Protein AF-A0A2S4RR05-F1 (afdb_monomer_lite)

Structure (mmCIF, N/CA/C/O backbone):
data_AF-A0A2S4RR05-F1
#
_entry.id   AF-A0A2S4RR05-F1
#
loop_
_atom_site.group_PDB
_atom_site.id
_atom_site.type_symbol
_atom_site.label_atom_id
_atom_site.label_alt_id
_atom_site.label_comp_id
_atom_site.label_asym_id
_atom_site.label_entity_id
_atom_site.label_seq_id
_atom_site.pdbx_PDB_ins_code
_atom_site.Cartn_x
_atom_site.Cartn_y
_atom_site.Cartn_z
_atom_site.occupancy
_atom_site.B_iso_or_equiv
_atom_site.auth_seq_id
_atom_site.auth_comp_id
_atom_site.auth_asym_id
_atom_site.auth_atom_id
_atom_site.pdbx_PDB_model_num
ATOM 1 N N . MET A 1 1 ? -15.953 -9.020 22.418 1.00 49.53 1 MET A N 1
ATOM 2 C CA . MET A 1 1 ? -15.142 -8.458 21.323 1.00 49.53 1 MET A CA 1
ATOM 3 C C . MET A 1 1 ? -14.244 -7.438 21.990 1.00 49.53 1 MET A C 1
ATOM 5 O O . MET A 1 1 ? -14.785 -6.492 22.548 1.00 49.53 1 MET A O 1
ATOM 9 N N . GLU A 1 2 ? -12.945 -7.712 22.113 1.00 50.78 2 GLU A N 1
ATOM 10 C CA . GLU A 1 2 ? -12.015 -6.746 22.713 1.00 50.78 2 GLU A CA 1
ATOM 11 C C . GLU A 1 2 ? -12.072 -5.452 21.899 1.00 50.78 2 GLU A C 1
ATOM 13 O O . GLU A 1 2 ? -12.025 -5.487 20.669 1.00 50.78 2 GLU A O 1
ATOM 18 N N . SER A 1 3 ? -12.280 -4.323 22.573 1.00 64.38 3 SER A N 1
ATOM 19 C CA . SER A 1 3 ? -12.254 -3.016 21.926 1.00 64.38 3 SER A CA 1
ATOM 20 C C . SER A 1 3 ? -10.819 -2.715 21.520 1.00 64.38 3 SER A C 1
ATOM 22 O O . SER A 1 3 ? -9.947 -2.681 22.390 1.00 64.38 3 SER A O 1
ATOM 24 N N . THR A 1 4 ? -10.580 -2.491 20.228 1.00 77.00 4 THR A N 1
ATOM 25 C CA . THR A 1 4 ? -9.275 -2.040 19.744 1.00 77.00 4 THR A CA 1
ATOM 26 C C . THR A 1 4 ? -8.888 -0.741 20.450 1.00 77.00 4 THR A C 1
ATOM 28 O O . THR A 1 4 ? -9.693 0.188 20.495 1.00 77.00 4 THR A O 1
ATOM 31 N N . THR A 1 5 ? -7.696 -0.691 21.041 1.00 85.56 5 THR A N 1
ATOM 32 C CA . THR A 1 5 ? -7.207 0.479 21.787 1.00 85.56 5 THR A CA 1
ATOM 33 C C . THR A 1 5 ? -6.335 1.377 20.912 1.00 85.56 5 THR A C 1
ATOM 35 O O . THR A 1 5 ? -5.746 0.911 19.934 1.00 85.56 5 THR A O 1
ATOM 38 N N . THR A 1 6 ? -6.166 2.647 21.304 1.00 88.44 6 THR A N 1
ATOM 39 C CA . THR A 1 6 ? -5.192 3.566 20.685 1.00 88.44 6 THR A CA 1
ATOM 40 C C . THR A 1 6 ? -3.809 2.926 20.594 1.00 88.44 6 THR A C 1
ATOM 42 O O . THR A 1 6 ? -3.169 2.972 19.550 1.00 88.44 6 THR A O 1
ATOM 45 N N . ALA A 1 7 ? -3.368 2.251 21.663 1.00 89.81 7 ALA A N 1
ATOM 46 C CA . ALA A 1 7 ? -2.071 1.581 21.704 1.00 89.81 7 ALA A CA 1
ATOM 47 C C . ALA A 1 7 ? -1.938 0.500 20.619 1.00 89.81 7 ALA A C 1
ATOM 49 O O . ALA A 1 7 ? -0.928 0.469 19.925 1.00 89.81 7 ALA A O 1
ATOM 50 N N . GLN A 1 8 ? -2.974 -0.321 20.412 1.00 91.50 8 GLN A N 1
ATOM 51 C CA . GLN A 1 8 ? -2.975 -1.355 19.370 1.00 91.50 8 GLN A CA 1
ATOM 52 C C . GLN A 1 8 ? -2.937 -0.762 17.956 1.00 91.50 8 GLN A C 1
ATOM 54 O O . GLN A 1 8 ? -2.249 -1.297 17.088 1.00 91.50 8 GLN A O 1
ATOM 59 N N . ILE A 1 9 ? -3.646 0.347 17.712 1.00 92.50 9 ILE A N 1
ATOM 60 C CA . ILE A 1 9 ? -3.568 1.050 16.424 1.00 92.50 9 ILE A CA 1
ATOM 61 C C . ILE A 1 9 ? -2.169 1.620 16.205 1.00 92.50 9 ILE A C 1
ATOM 63 O O . ILE A 1 9 ? -1.607 1.455 15.125 1.00 92.50 9 ILE A O 1
ATOM 67 N N . MET A 1 10 ? -1.575 2.234 17.226 1.00 94.12 10 MET A N 1
ATOM 68 C CA . MET A 1 10 ? -0.236 2.805 17.103 1.00 94.12 10 MET A CA 1
ATOM 69 C C . MET A 1 10 ? 0.857 1.740 16.973 1.00 94.12 10 MET A C 1
ATOM 71 O O . MET A 1 10 ? 1.827 1.962 16.253 1.00 94.12 10 MET A O 1
ATOM 75 N N . ASP A 1 11 ? 0.689 0.559 17.570 1.00 95.19 11 ASP A N 1
ATOM 76 C CA . ASP A 1 11 ? 1.548 -0.600 17.294 1.00 95.19 11 ASP A CA 1
ATOM 77 C C . ASP A 1 11 ? 1.456 -1.034 15.825 1.00 95.19 11 ASP A C 1
ATOM 79 O O . ASP A 1 11 ? 2.482 -1.274 15.184 1.00 95.19 11 ASP A O 1
ATOM 83 N N . ALA A 1 12 ? 0.245 -1.072 15.258 1.00 94.62 12 ALA A N 1
ATOM 84 C CA . ALA A 1 12 ? 0.050 -1.374 13.842 1.00 94.62 12 ALA A CA 1
ATOM 85 C C . ALA A 1 12 ? 0.668 -0.300 12.927 1.00 94.62 12 ALA A C 1
ATOM 87 O O . ALA A 1 12 ? 1.293 -0.643 11.923 1.00 94.62 12 ALA A O 1
ATOM 88 N N . VAL A 1 13 ? 0.557 0.983 13.293 1.00 95.50 13 VAL A N 1
ATOM 89 C CA . VAL A 1 13 ? 1.221 2.101 12.599 1.00 95.50 13 VAL A CA 1
ATOM 90 C C . VAL A 1 13 ? 2.736 1.926 12.628 1.00 95.50 13 VAL A C 1
ATOM 92 O O . VAL A 1 13 ? 3.364 1.942 11.570 1.00 95.50 13 VAL A O 1
ATOM 95 N N . ARG A 1 14 ? 3.328 1.691 13.805 1.00 95.38 14 ARG A N 1
ATOM 96 C CA . ARG A 1 14 ? 4.773 1.464 13.951 1.00 95.38 14 ARG A CA 1
ATOM 97 C C . ARG A 1 14 ? 5.264 0.287 13.121 1.00 95.38 14 ARG A C 1
ATOM 99 O O . ARG A 1 14 ? 6.276 0.404 12.436 1.00 95.38 14 ARG A O 1
ATOM 106 N N . SER A 1 15 ? 4.538 -0.829 13.152 1.00 94.69 15 SER A N 1
ATOM 107 C CA . SER A 1 15 ? 4.852 -2.006 12.340 1.00 94.69 15 SER A CA 1
ATOM 108 C C . SER A 1 15 ? 4.829 -1.668 10.847 1.00 94.69 15 SER A C 1
ATOM 110 O O . SER A 1 15 ? 5.818 -1.911 10.157 1.00 94.69 15 SER A O 1
ATOM 112 N N . ALA A 1 16 ? 3.767 -1.029 10.349 1.00 94.88 16 ALA A N 1
ATOM 113 C CA . ALA A 1 16 ? 3.660 -0.639 8.945 1.00 94.88 16 ALA A CA 1
ATOM 114 C C . ALA A 1 16 ? 4.777 0.331 8.504 1.00 94.88 16 ALA A C 1
ATOM 116 O O . ALA A 1 16 ? 5.368 0.138 7.438 1.00 94.88 16 ALA A O 1
ATOM 117 N N . LEU A 1 17 ? 5.119 1.323 9.335 1.00 93.81 17 LEU A N 1
ATOM 118 C CA . LEU A 1 17 ? 6.234 2.246 9.082 1.00 93.81 17 LEU A CA 1
ATOM 119 C C . LEU A 1 17 ? 7.584 1.527 9.036 1.00 93.81 17 LEU A C 1
ATOM 121 O O . LEU A 1 17 ? 8.402 1.817 8.161 1.00 93.81 17 LEU A O 1
ATOM 125 N N . ALA A 1 18 ? 7.813 0.572 9.941 1.00 93.38 18 ALA A N 1
ATOM 126 C CA . ALA A 1 18 ? 9.047 -0.205 9.982 1.00 93.38 18 ALA A CA 1
ATOM 127 C C . ALA A 1 18 ? 9.216 -1.063 8.718 1.00 93.38 18 ALA A C 1
ATOM 129 O O . ALA A 1 18 ? 10.301 -1.089 8.133 1.00 93.38 18 ALA A O 1
ATOM 130 N N . HIS A 1 19 ? 8.145 -1.715 8.254 1.00 92.75 19 HIS A N 1
ATOM 131 C CA . HIS A 1 19 ? 8.177 -2.505 7.020 1.00 92.75 19 HIS A CA 1
ATOM 132 C C . HIS A 1 19 ? 8.480 -1.650 5.792 1.00 92.75 19 HIS A C 1
ATOM 134 O O . HIS A 1 19 ? 9.248 -2.073 4.930 1.00 92.75 19 HIS A O 1
ATOM 140 N N . LEU A 1 20 ? 7.915 -0.445 5.720 1.00 90.81 20 LEU A N 1
ATOM 141 C CA . LEU A 1 20 ? 8.164 0.459 4.604 1.00 90.81 20 LEU A CA 1
ATOM 142 C C . LEU A 1 20 ? 9.584 1.033 4.638 1.00 90.81 20 LEU A C 1
ATOM 144 O O . LEU A 1 20 ? 10.288 0.969 3.633 1.00 90.81 20 LEU A O 1
ATOM 148 N N . SER A 1 21 ? 10.039 1.478 5.813 1.00 89.50 21 SER A N 1
ATOM 149 C CA . SER A 1 21 ? 11.402 1.988 6.036 1.00 89.50 21 SER A CA 1
ATOM 150 C C . SER A 1 21 ? 12.480 0.969 5.659 1.00 89.50 21 SER A C 1
ATOM 152 O O . SER A 1 21 ? 13.538 1.334 5.150 1.00 89.50 21 SER A O 1
ATOM 154 N N . ALA A 1 22 ? 12.216 -0.323 5.875 1.00 89.81 22 ALA A N 1
ATOM 155 C CA . ALA A 1 22 ? 13.132 -1.394 5.490 1.00 89.81 22 ALA A CA 1
ATOM 156 C C . ALA A 1 22 ? 13.306 -1.524 3.962 1.00 89.81 22 ALA A C 1
ATOM 158 O O . ALA A 1 22 ? 14.323 -2.045 3.501 1.00 89.81 22 ALA A O 1
ATOM 159 N N . LEU A 1 23 ? 12.341 -1.046 3.169 1.00 87.19 23 LEU A N 1
ATOM 160 C CA . LEU A 1 23 ? 12.385 -1.093 1.707 1.00 87.19 23 LEU A CA 1
ATOM 161 C C . LEU A 1 23 ? 13.008 0.145 1.081 1.00 87.19 23 LEU A C 1
ATOM 163 O O . LEU A 1 23 ? 13.570 0.022 0.002 1.00 87.19 23 LEU A O 1
ATOM 167 N N . THR A 1 24 ? 12.951 1.302 1.733 1.00 79.19 24 THR A N 1
ATOM 168 C CA . THR A 1 24 ? 13.488 2.585 1.250 1.00 79.19 24 THR A CA 1
ATOM 169 C C . THR A 1 24 ? 14.943 2.508 0.739 1.00 79.19 24 THR A C 1
ATOM 171 O O . THR A 1 24 ? 15.192 2.921 -0.394 1.00 79.19 24 THR A O 1
ATOM 174 N N . PRO A 1 25 ? 15.918 1.880 1.438 1.00 74.69 25 PRO A N 1
ATOM 175 C CA . PRO A 1 25 ? 17.273 1.744 0.885 1.00 74.69 25 PRO A CA 1
ATOM 176 C C . PRO A 1 25 ? 17.352 0.791 -0.320 1.00 74.69 25 PRO A C 1
ATOM 178 O O . PRO A 1 25 ? 18.341 0.802 -1.050 1.00 74.69 25 PRO A O 1
ATOM 181 N N . THR A 1 26 ? 16.331 -0.044 -0.524 1.00 83.62 26 THR A N 1
ATOM 182 C CA . THR A 1 26 ? 16.299 -1.085 -1.557 1.00 83.62 26 THR A CA 1
ATOM 183 C C . THR A 1 26 ? 15.473 -0.675 -2.777 1.00 83.62 26 THR A C 1
ATOM 185 O O . THR A 1 26 ? 15.829 -1.055 -3.884 1.00 83.62 26 THR A O 1
ATOM 188 N N . LEU A 1 27 ? 14.391 0.089 -2.619 1.00 88.56 27 LEU A N 1
ATOM 189 C CA . LEU A 1 27 ? 13.483 0.490 -3.695 1.00 88.56 27 LEU A CA 1
ATOM 190 C C . LEU A 1 27 ? 13.576 1.992 -3.942 1.00 88.56 27 LEU A C 1
ATOM 192 O O . LEU A 1 27 ? 13.140 2.812 -3.134 1.00 88.56 27 LEU A O 1
ATOM 196 N N . THR A 1 28 ? 14.113 2.345 -5.101 1.00 91.00 28 THR A N 1
ATOM 197 C CA . THR A 1 28 ? 14.412 3.717 -5.498 1.00 91.00 28 THR A CA 1
ATOM 198 C C . THR A 1 28 ? 13.135 4.536 -5.675 1.00 91.00 28 THR A C 1
ATOM 200 O O . THR A 1 28 ? 13.120 5.718 -5.340 1.00 91.00 28 THR A O 1
ATOM 203 N N . LEU A 1 29 ? 12.030 3.915 -6.105 1.00 89.00 29 LEU A N 1
ATOM 204 C CA . LEU A 1 29 ? 10.728 4.581 -6.228 1.00 89.00 29 LEU A CA 1
ATOM 205 C C . LEU A 1 29 ? 10.121 5.042 -4.892 1.00 89.00 29 LEU A C 1
ATOM 207 O O . LEU A 1 29 ? 9.208 5.870 -4.904 1.00 89.00 29 LEU A O 1
ATOM 211 N N . LEU A 1 30 ? 10.602 4.522 -3.757 1.00 86.31 30 LEU A N 1
ATOM 212 C CA . LEU A 1 30 ? 10.149 4.911 -2.417 1.00 86.31 30 LEU A CA 1
ATOM 213 C C . LEU A 1 30 ? 11.033 5.988 -1.768 1.00 86.31 30 LEU A C 1
ATOM 215 O O . LEU A 1 30 ? 10.689 6.493 -0.707 1.00 86.31 30 LEU A O 1
ATOM 219 N N . ASN A 1 31 ? 12.135 6.400 -2.400 1.00 74.94 31 ASN A N 1
ATOM 220 C 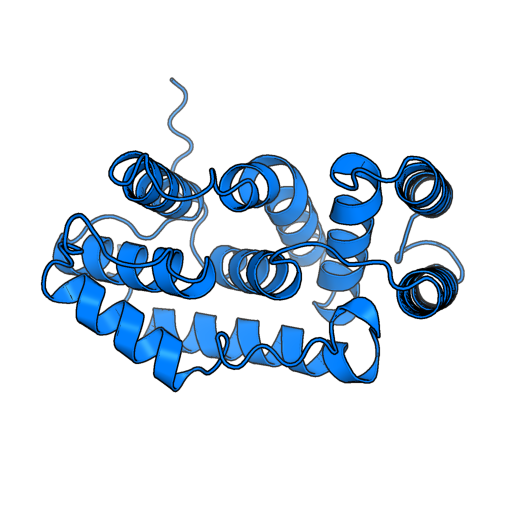CA . ASN A 1 31 ? 13.076 7.384 -1.845 1.00 74.94 31 ASN A CA 1
ATOM 221 C C . ASN A 1 31 ? 12.617 8.851 -1.977 1.00 74.94 31 ASN A C 1
ATOM 223 O O . ASN A 1 31 ? 13.444 9.757 -2.042 1.00 74.94 31 ASN A O 1
ATOM 227 N N . ASN A 1 32 ? 11.307 9.113 -2.001 1.00 62.66 32 ASN A N 1
ATOM 228 C CA . ASN A 1 32 ? 10.766 10.453 -2.258 1.00 62.66 32 ASN A CA 1
ATOM 229 C C . ASN A 1 32 ? 10.584 11.325 -0.998 1.00 62.66 32 ASN A C 1
ATOM 231 O O . ASN A 1 32 ? 10.035 12.419 -1.102 1.00 62.66 32 ASN A O 1
ATOM 235 N N . GLY A 1 33 ? 11.089 10.894 0.164 1.00 54.22 33 GLY A N 1
ATOM 236 C CA . GLY A 1 33 ? 11.289 11.765 1.331 1.00 54.22 33 GLY A CA 1
ATOM 237 C C . GLY A 1 33 ? 10.009 12.351 1.936 1.00 54.22 33 GLY A C 1
ATOM 238 O O . GLY A 1 33 ? 9.998 13.522 2.308 1.00 54.22 33 GLY A O 1
ATOM 239 N N . GLY A 1 34 ? 8.928 11.571 2.024 1.00 56.97 34 GLY A N 1
ATOM 240 C CA . GLY A 1 34 ? 7.664 12.045 2.586 1.00 56.97 34 GLY A CA 1
ATOM 241 C C . GLY A 1 34 ? 7.740 12.313 4.094 1.00 56.97 34 GLY A C 1
ATOM 242 O O . GLY A 1 34 ? 7.627 11.391 4.897 1.00 56.97 34 GLY A O 1
ATOM 243 N N . GLU A 1 35 ? 7.828 13.584 4.504 1.00 61.38 35 GLU A N 1
ATOM 244 C CA . GLU A 1 35 ? 7.668 14.021 5.910 1.00 61.38 35 GLU A CA 1
ATOM 245 C C . GLU A 1 35 ? 6.301 13.615 6.522 1.00 61.38 35 GLU A C 1
ATOM 247 O O . GLU A 1 35 ? 6.104 13.634 7.740 1.00 61.38 35 GLU A O 1
ATOM 252 N N . THR A 1 36 ? 5.343 13.211 5.684 1.00 64.31 36 THR A N 1
ATOM 253 C CA . THR A 1 36 ? 3.955 12.864 6.028 1.00 64.31 36 THR A CA 1
ATOM 254 C C . THR A 1 36 ? 3.775 11.484 6.674 1.00 64.31 36 THR A C 1
ATOM 256 O O . THR A 1 36 ? 2.693 11.192 7.186 1.00 64.31 36 THR A O 1
ATOM 259 N N . LEU A 1 37 ? 4.802 10.628 6.686 1.00 85.25 37 LEU A N 1
ATOM 260 C CA . LEU A 1 37 ? 4.754 9.282 7.284 1.00 85.25 37 LEU A CA 1
ATOM 261 C C . LEU A 1 37 ? 5.534 9.170 8.603 1.00 85.25 37 LEU A C 1
ATOM 263 O O . LEU A 1 37 ? 5.988 8.096 8.987 1.00 85.25 37 LEU A O 1
ATOM 267 N N . ALA A 1 38 ? 5.670 10.270 9.342 1.00 89.31 38 ALA A N 1
ATOM 268 C CA . ALA A 1 38 ? 6.186 10.221 10.705 1.00 89.31 38 ALA A CA 1
ATOM 269 C C . ALA A 1 38 ? 5.127 9.677 11.683 1.00 89.31 38 ALA A C 1
ATOM 271 O O . ALA A 1 38 ? 3.971 10.102 11.659 1.00 89.31 38 ALA A O 1
ATOM 272 N N . GLU A 1 39 ? 5.531 8.791 12.602 1.00 92.38 39 GLU A N 1
ATOM 273 C CA . GLU A 1 39 ? 4.644 8.247 13.644 1.00 92.38 39 GLU A CA 1
ATOM 274 C C . GLU A 1 39 ? 3.960 9.356 14.458 1.00 92.38 39 GLU A C 1
ATOM 276 O O . GLU A 1 39 ? 2.764 9.274 14.723 1.00 92.38 39 GLU A O 1
ATOM 281 N N . SER A 1 40 ? 4.696 10.416 14.806 1.00 92.31 40 SER A N 1
ATOM 282 C CA . SER A 1 40 ? 4.171 11.564 15.552 1.00 92.31 40 SER A CA 1
ATOM 283 C C . SER A 1 40 ? 3.088 12.327 14.788 1.00 92.31 40 SER A C 1
ATOM 285 O O . SER A 1 40 ? 2.090 12.720 15.386 1.00 92.31 40 SER A O 1
ATOM 287 N N . HIS A 1 41 ? 3.251 12.514 13.473 1.00 92.56 41 HIS A N 1
ATOM 288 C CA . HIS A 1 41 ? 2.239 13.157 12.630 1.00 92.56 41 HIS A CA 1
ATOM 289 C C . HIS A 1 41 ? 0.978 12.293 12.527 1.00 92.56 41 HIS A C 1
ATOM 291 O O . HIS A 1 41 ? -0.135 12.802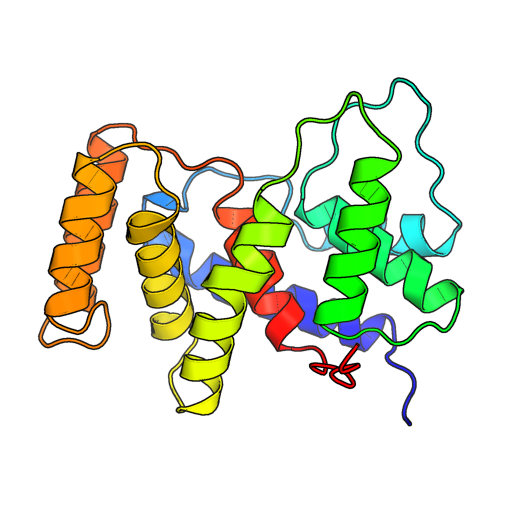 12.641 1.00 92.56 41 HIS A O 1
ATOM 297 N N . LEU A 1 42 ? 1.145 10.977 12.379 1.00 94.06 42 LEU A N 1
ATOM 298 C CA . LEU A 1 42 ? 0.027 10.037 12.312 1.00 94.06 42 LEU A CA 1
ATOM 299 C C . LEU A 1 42 ? -0.724 9.929 13.643 1.00 94.06 42 LEU A C 1
ATOM 301 O O . LEU A 1 42 ? -1.950 9.851 13.630 1.00 94.06 42 LEU A O 1
ATOM 305 N N . LEU A 1 43 ? -0.013 9.966 14.775 1.00 94.19 43 LEU A N 1
ATOM 306 C CA . LEU A 1 43 ? -0.625 10.014 16.103 1.00 94.19 43 LEU A CA 1
ATOM 307 C C . LEU A 1 43 ? -1.444 11.294 16.283 1.00 94.19 43 LEU A C 1
ATOM 309 O O . LEU A 1 43 ? -2.613 11.208 16.639 1.00 94.19 43 LEU A O 1
ATOM 313 N N . ALA A 1 44 ? -0.869 12.459 15.971 1.00 93.19 44 ALA A N 1
ATOM 314 C CA . ALA A 1 44 ? -1.577 13.733 16.081 1.00 93.19 44 ALA A CA 1
ATOM 315 C C . ALA A 1 44 ? -2.837 13.757 15.198 1.00 93.19 44 ALA A C 1
ATOM 317 O O . ALA A 1 44 ? -3.914 14.141 15.645 1.00 93.19 44 ALA A O 1
ATOM 318 N N . ALA A 1 45 ? -2.738 13.266 13.958 1.00 92.62 45 ALA A N 1
ATOM 319 C CA . ALA A 1 45 ? -3.886 13.137 13.067 1.00 92.62 45 ALA A CA 1
ATOM 320 C C . ALA A 1 45 ? -4.948 12.169 13.626 1.00 92.62 45 ALA A C 1
ATOM 322 O O . ALA A 1 45 ? -6.146 12.428 13.519 1.00 92.62 45 ALA A O 1
ATOM 323 N N . PHE A 1 46 ? -4.535 11.058 14.235 1.00 94.12 46 PHE A N 1
ATOM 324 C CA . PHE A 1 46 ? -5.451 10.129 14.890 1.00 94.12 46 PHE A CA 1
ATOM 325 C C . PHE A 1 46 ? -6.184 10.788 16.070 1.00 94.12 46 PHE A C 1
ATOM 327 O O . PHE A 1 46 ? -7.414 10.743 16.115 1.00 94.12 46 PHE A O 1
ATOM 334 N N . GLU A 1 47 ? -5.452 11.446 16.971 1.00 93.38 47 GLU A N 1
ATOM 335 C CA . GLU A 1 47 ? -5.991 12.146 18.145 1.00 93.38 47 GLU A CA 1
ATOM 336 C C . GLU A 1 47 ? -6.944 13.281 17.741 1.00 93.38 47 GLU A C 1
ATOM 338 O O . GLU A 1 47 ? -8.034 13.405 18.303 1.00 93.38 47 GLU A O 1
ATOM 343 N N . ASP A 1 48 ? -6.605 14.062 16.711 1.00 91.75 48 ASP A N 1
ATOM 344 C CA . ASP A 1 48 ? -7.511 15.064 16.139 1.00 91.75 48 ASP A CA 1
ATOM 345 C C . ASP A 1 48 ? -8.828 14.429 15.658 1.00 91.75 48 ASP A C 1
ATOM 347 O O . ASP A 1 48 ? -9.908 15.007 15.790 1.00 91.75 48 ASP A O 1
ATOM 351 N N . GLY A 1 49 ? -8.750 13.225 15.083 1.00 91.50 49 GLY A N 1
ATOM 352 C CA . GLY A 1 49 ? -9.912 12.455 14.653 1.00 91.50 49 GLY A CA 1
ATOM 353 C C . GLY A 1 49 ? -10.833 12.061 15.808 1.00 91.50 49 GLY A C 1
ATOM 354 O O . GLY A 1 49 ? -12.054 12.041 15.621 1.00 91.50 49 GLY A O 1
ATOM 355 N N . GLU A 1 50 ? -10.280 11.767 16.989 1.00 91.56 50 GLU A N 1
ATOM 356 C CA . GLU A 1 50 ? -11.052 11.420 18.191 1.00 91.56 50 GLU A CA 1
ATOM 357 C C . GLU A 1 50 ? -11.864 12.604 18.735 1.00 91.56 50 GLU A C 1
ATOM 359 O O . GLU A 1 50 ? -12.946 12.407 19.289 1.00 91.56 50 GLU A O 1
ATOM 364 N N . HIS A 1 51 ? -11.383 13.831 18.522 1.00 87.38 51 HIS A N 1
ATOM 365 C CA . HIS A 1 51 ? -11.997 15.069 19.012 1.00 87.38 51 HIS A CA 1
ATOM 366 C C . HIS A 1 51 ? -12.979 15.710 18.015 1.00 87.38 51 HIS A C 1
ATOM 368 O O . HIS A 1 51 ? -13.295 16.889 18.139 1.00 87.38 51 HIS A O 1
ATOM 374 N N . GLU A 1 52 ? -13.492 14.923 17.061 1.00 70.81 52 GLU A N 1
ATOM 375 C CA . GLU A 1 52 ? -14.395 15.356 15.987 1.00 70.81 52 GLU A CA 1
ATOM 376 C C . GLU A 1 52 ? -13.732 16.358 15.023 1.00 70.81 52 GLU A C 1
ATOM 378 O O . GLU A 1 52 ? -13.862 17.575 15.124 1.00 70.81 52 GLU A O 1
ATOM 383 N N . PHE A 1 53 ? -13.022 15.820 14.028 1.00 67.94 53 PHE A N 1
ATOM 384 C CA . PHE A 1 53 ? -12.417 16.632 12.977 1.00 67.94 53 PHE A CA 1
ATOM 385 C C . PHE A 1 53 ? -13.470 17.156 11.986 1.00 67.94 53 PHE A C 1
ATOM 387 O O . PHE A 1 53 ? -14.033 16.393 11.194 1.00 67.94 53 PHE A O 1
ATOM 394 N N . ALA A 1 54 ? -13.691 18.470 11.992 1.00 65.31 54 ALA A N 1
ATOM 395 C CA . ALA A 1 54 ? -14.427 19.198 10.962 1.00 65.31 54 ALA A CA 1
ATOM 396 C C . ALA A 1 54 ? -13.450 20.142 10.237 1.00 65.31 54 ALA A C 1
ATOM 398 O O . ALA A 1 54 ? -13.181 21.236 10.736 1.00 65.31 54 ALA A O 1
ATOM 399 N N . PRO A 1 55 ? -12.854 19.729 9.103 1.00 61.91 55 PRO A N 1
ATOM 400 C CA . PRO A 1 55 ? -11.988 20.623 8.342 1.00 61.91 55 PRO A CA 1
ATOM 401 C C . PRO A 1 55 ? -12.787 21.842 7.868 1.00 61.91 55 PRO A C 1
ATOM 403 O O . PRO A 1 55 ? -13.951 21.732 7.480 1.00 61.91 55 PRO A O 1
ATOM 406 N N . VAL A 1 56 ? -12.143 23.006 7.914 1.00 63.09 56 VAL A N 1
ATOM 407 C CA . VAL A 1 56 ? -12.689 24.267 7.398 1.00 63.09 56 VAL A CA 1
ATOM 408 C C . VAL A 1 56 ? -12.875 24.143 5.881 1.00 63.09 56 VAL A C 1
ATOM 410 O O . VAL A 1 56 ? -12.063 23.491 5.225 1.00 63.09 56 VAL A O 1
ATOM 413 N N . ASP A 1 57 ? -13.916 24.769 5.321 1.00 62.09 57 ASP A N 1
ATOM 414 C CA . ASP A 1 57 ? -14.306 24.637 3.904 1.00 62.09 57 ASP A CA 1
ATOM 415 C C . ASP A 1 57 ? -13.185 24.952 2.886 1.00 62.09 57 ASP A C 1
ATOM 417 O O . ASP A 1 57 ? -13.251 24.460 1.763 1.00 62.09 57 ASP A O 1
ATOM 421 N N . ASP A 1 58 ? -12.138 25.687 3.288 1.00 69.00 58 ASP A N 1
ATOM 422 C CA . ASP A 1 58 ? -10.980 26.064 2.456 1.00 69.00 58 ASP A CA 1
ATOM 423 C C . ASP A 1 58 ? -9.662 25.357 2.849 1.00 69.00 58 ASP A C 1
ATOM 425 O O . ASP A 1 58 ? -8.572 25.777 2.447 1.00 69.00 58 ASP A O 1
ATOM 429 N N . ALA A 1 59 ? -9.712 24.307 3.675 1.00 74.50 59 ALA A N 1
ATOM 430 C CA . ALA A 1 59 ? -8.505 23.597 4.096 1.00 74.50 59 ALA A CA 1
ATOM 431 C C . ALA A 1 59 ? -7.818 22.890 2.905 1.00 74.50 59 ALA A C 1
ATOM 433 O O . ALA A 1 59 ? -8.496 22.260 2.082 1.00 74.50 59 ALA A O 1
ATOM 434 N N . PRO A 1 60 ? -6.473 22.938 2.808 1.00 79.31 60 PRO A N 1
ATOM 435 C CA . PRO A 1 60 ? -5.754 22.214 1.766 1.00 79.31 60 PRO A CA 1
ATOM 436 C C . PRO A 1 60 ? -5.998 20.698 1.881 1.00 79.31 60 PRO A C 1
ATOM 438 O O . PRO A 1 60 ? -6.242 20.202 2.986 1.00 79.31 60 PRO A O 1
ATOM 441 N N . PRO A 1 61 ? -5.904 19.942 0.768 1.00 81.88 61 PRO A N 1
ATOM 442 C CA . PRO A 1 61 ? -6.003 18.491 0.808 1.00 81.88 61 PRO A CA 1
ATOM 443 C C . PRO A 1 61 ? -4.982 17.896 1.772 1.00 81.88 61 PRO A C 1
ATOM 445 O O . PRO A 1 61 ? -3.788 18.184 1.679 1.00 81.88 61 PRO A O 1
ATOM 448 N N . LEU A 1 62 ? -5.463 17.049 2.677 1.00 86.38 62 LEU A N 1
ATOM 449 C CA . LEU A 1 62 ? -4.600 16.317 3.592 1.00 86.38 62 LEU A CA 1
ATOM 450 C C . LEU A 1 62 ? -3.922 15.132 2.883 1.00 86.38 62 LEU A C 1
ATOM 452 O O . LEU A 1 62 ? -4.504 14.565 1.948 1.00 86.38 62 LEU A O 1
ATOM 456 N N . PRO A 1 63 ? -2.740 14.703 3.359 1.00 88.25 63 PRO A N 1
ATOM 457 C CA . PRO A 1 63 ? -2.158 13.421 2.982 1.00 88.25 63 PRO A CA 1
ATOM 458 C C . PRO A 1 63 ? -3.148 12.266 3.190 1.00 88.25 63 PRO A C 1
ATOM 460 O O . PRO A 1 63 ? -3.973 12.268 4.109 1.00 88.25 63 PRO A O 1
ATOM 463 N N . ILE A 1 64 ? -3.052 11.243 2.343 1.00 88.38 64 ILE A N 1
ATOM 464 C CA . ILE A 1 64 ? -3.855 10.019 2.439 1.00 88.38 64 ILE A CA 1
ATOM 465 C C . ILE A 1 64 ? -3.638 9.373 3.810 1.00 88.38 64 ILE A C 1
ATOM 467 O O . ILE A 1 64 ? -4.604 8.939 4.441 1.00 88.38 64 ILE A O 1
ATOM 471 N N . SER A 1 65 ? -2.392 9.332 4.283 1.00 91.00 65 SER A N 1
ATOM 472 C CA . SER A 1 65 ? -2.038 8.761 5.582 1.00 91.00 65 SER A CA 1
ATOM 473 C C . SER A 1 65 ? -2.783 9.439 6.741 1.00 91.00 65 SER A C 1
ATOM 475 O O . SER A 1 65 ? -3.389 8.757 7.571 1.00 91.00 65 SER A O 1
ATOM 477 N N . GLU A 1 66 ? -2.837 10.773 6.741 1.00 91.50 66 GLU A N 1
ATOM 478 C CA . GLU A 1 66 ? -3.561 11.570 7.734 1.00 91.50 66 GLU A CA 1
ATOM 479 C C . GLU A 1 66 ? -5.074 11.368 7.663 1.00 91.50 66 GLU A C 1
ATOM 481 O O . GLU A 1 66 ? -5.733 11.260 8.697 1.00 91.50 66 GLU A O 1
ATOM 486 N N . ILE A 1 67 ? -5.642 11.279 6.457 1.00 90.81 67 ILE A N 1
ATOM 487 C CA . ILE A 1 67 ? -7.076 11.018 6.276 1.00 90.81 67 ILE A CA 1
ATOM 488 C C . ILE A 1 67 ? -7.456 9.685 6.918 1.00 90.81 67 ILE A C 1
ATOM 490 O O . ILE A 1 67 ? -8.473 9.599 7.612 1.00 90.81 67 ILE A O 1
ATOM 494 N N . PHE A 1 68 ? -6.649 8.644 6.709 1.00 92.75 68 PHE A N 1
ATOM 495 C CA . PHE A 1 68 ? -6.878 7.337 7.320 1.00 92.75 68 PHE A CA 1
ATOM 496 C C . PHE A 1 68 ? -6.676 7.369 8.841 1.00 92.75 68 PHE A C 1
ATOM 498 O O . PHE A 1 68 ? -7.508 6.809 9.555 1.00 92.75 68 PHE A O 1
ATOM 505 N N . ALA A 1 69 ? -5.648 8.057 9.345 1.00 93.94 69 ALA A N 1
ATOM 506 C CA . ALA A 1 69 ? -5.423 8.238 10.781 1.00 93.94 69 ALA A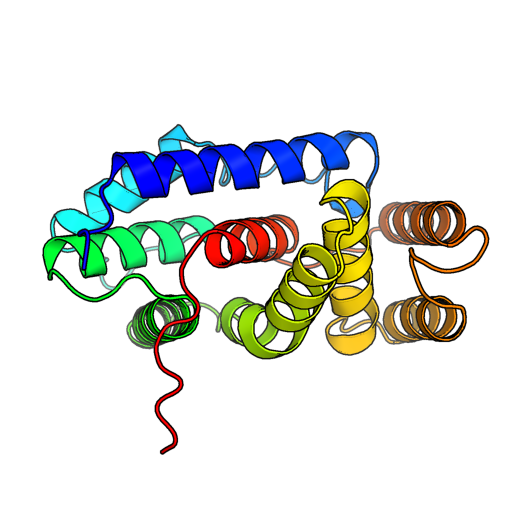 CA 1
ATOM 507 C C . ALA A 1 69 ? -6.614 8.930 11.468 1.00 93.94 69 ALA A C 1
ATOM 509 O O . ALA A 1 69 ? -7.221 8.349 12.371 1.00 93.94 69 ALA A O 1
ATOM 510 N N . ARG A 1 70 ? -7.032 10.100 10.963 1.00 92.75 70 ARG A N 1
ATOM 511 C CA . ARG A 1 70 ? -8.210 10.851 11.441 1.00 92.75 70 ARG A CA 1
ATOM 512 C C . ARG A 1 70 ? -9.477 10.005 11.382 1.00 92.75 70 ARG A C 1
ATOM 514 O O . ARG A 1 70 ? -10.259 9.979 12.327 1.00 92.75 70 ARG A O 1
ATOM 521 N N . THR A 1 71 ? -9.665 9.271 10.284 1.00 92.31 71 THR A N 1
ATOM 522 C CA . THR A 1 71 ? -10.815 8.373 10.109 1.00 92.31 71 THR A CA 1
ATOM 523 C C . THR A 1 71 ? -10.875 7.317 11.209 1.00 92.31 71 THR A C 1
ATOM 525 O O . THR A 1 71 ? -11.938 7.115 11.796 1.00 92.31 71 THR A O 1
ATOM 528 N N . MET A 1 72 ? -9.756 6.650 11.504 1.00 93.81 72 MET A N 1
ATOM 529 C CA . MET A 1 72 ? -9.710 5.645 12.566 1.00 93.81 72 MET A CA 1
ATOM 530 C C . MET A 1 72 ? -9.941 6.269 13.948 1.00 93.81 72 MET A C 1
ATOM 532 O O . MET A 1 72 ? -10.704 5.701 14.725 1.00 93.81 72 MET A O 1
ATOM 536 N N . GLY A 1 73 ? -9.381 7.452 14.226 1.00 94.38 73 GLY A N 1
ATOM 537 C CA . GLY A 1 73 ? -9.648 8.189 15.467 1.00 94.38 73 GLY A CA 1
ATOM 538 C C . GLY A 1 73 ? -11.135 8.505 15.647 1.00 94.38 73 GLY A C 1
ATOM 539 O O . GLY A 1 73 ? -11.740 8.163 16.663 1.00 94.38 73 GLY A O 1
ATOM 540 N N . THR A 1 74 ? -11.785 9.039 14.608 1.00 92.94 74 THR A N 1
ATOM 541 C CA . THR A 1 74 ? -13.232 9.315 14.632 1.00 92.94 74 THR A CA 1
ATOM 542 C C . THR A 1 74 ? -14.060 8.049 14.838 1.00 92.94 74 THR A C 1
ATOM 544 O O . THR A 1 74 ? -15.028 8.061 15.601 1.00 92.94 74 THR A O 1
ATOM 547 N N . MET A 1 75 ? -13.705 6.949 14.167 1.00 92.88 75 MET A N 1
ATOM 548 C CA . MET A 1 75 ? -14.382 5.663 14.349 1.00 92.88 75 MET A CA 1
ATOM 549 C C . MET A 1 75 ? -14.215 5.150 15.784 1.00 92.88 75 MET A C 1
ATOM 551 O O . MET A 1 75 ? -15.191 4.700 16.384 1.00 92.88 75 MET A O 1
ATOM 555 N N . MET A 1 76 ? -13.020 5.280 16.366 1.00 92.38 76 MET A N 1
ATOM 556 C CA . MET A 1 76 ? -12.752 4.844 17.734 1.00 92.38 76 MET A CA 1
ATOM 557 C C . MET A 1 76 ? -13.547 5.649 18.766 1.00 92.38 76 MET A C 1
ATOM 559 O O . MET A 1 76 ? -14.216 5.051 19.612 1.00 92.38 76 MET A O 1
ATOM 563 N N . ALA A 1 77 ? -13.574 6.980 18.649 1.00 92.00 77 ALA A N 1
ATOM 564 C CA . ALA A 1 77 ? -14.372 7.847 19.519 1.00 92.00 77 ALA A CA 1
ATOM 565 C C . ALA A 1 77 ? -15.874 7.513 19.459 1.00 92.00 77 ALA A C 1
ATOM 567 O O . ALA A 1 77 ? -16.573 7.515 20.476 1.00 92.00 77 ALA A O 1
ATOM 568 N N . LYS A 1 78 ? -16.369 7.138 18.272 1.00 91.12 78 LYS A N 1
ATOM 569 C CA . LYS A 1 78 ? -17.758 6.703 18.050 1.00 91.12 78 LYS A CA 1
ATOM 570 C C . LYS A 1 78 ? -18.024 5.246 18.433 1.00 91.12 78 LYS A C 1
ATOM 572 O O . LYS A 1 78 ? -19.166 4.798 18.329 1.00 91.12 78 LYS A O 1
ATOM 577 N N . LYS A 1 79 ? -17.008 4.510 18.900 1.00 90.44 79 LYS A N 1
ATOM 578 C CA . LYS A 1 79 ? -17.064 3.065 19.187 1.00 90.44 79 LYS A CA 1
ATOM 579 C C . LYS A 1 79 ? -17.510 2.244 17.971 1.00 90.44 79 LYS A C 1
ATOM 581 O O . LYS A 1 79 ? -18.156 1.204 18.111 1.00 90.44 79 LYS A O 1
ATOM 586 N N . GLU A 1 80 ? -17.175 2.721 16.775 1.00 90.56 80 GLU A N 1
ATOM 587 C CA . GLU A 1 80 ? -17.383 2.001 15.528 1.00 90.56 80 GLU A CA 1
ATOM 588 C C . G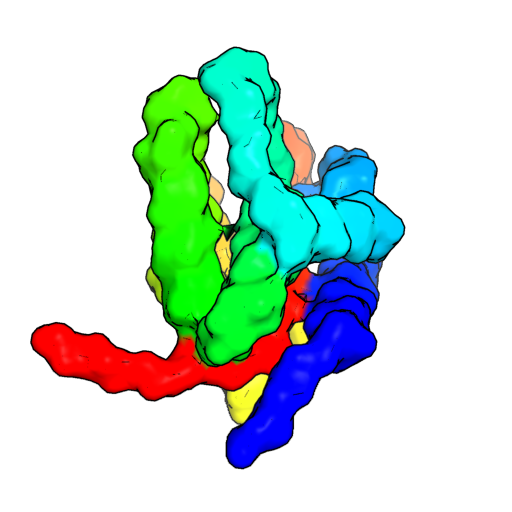LU A 1 80 ? -16.289 0.932 15.343 1.00 90.56 80 GLU A C 1
ATOM 590 O O . GLU A 1 80 ? -15.139 1.122 15.745 1.00 90.56 80 GLU A O 1
ATOM 595 N N . PRO A 1 81 ? -16.619 -0.213 14.729 1.00 89.50 81 PRO A N 1
ATOM 596 C CA . PRO A 1 81 ? -15.648 -1.267 14.452 1.00 89.50 81 PRO A CA 1
ATOM 597 C C . PRO A 1 81 ? -14.537 -0.810 13.490 1.00 89.50 81 PRO A C 1
ATOM 599 O O . PRO A 1 81 ? -14.793 -0.433 12.348 1.00 89.50 81 PRO A O 1
ATOM 602 N N . LEU A 1 82 ? -13.281 -0.916 13.933 1.00 91.94 82 LEU A N 1
ATOM 603 C CA . LEU A 1 82 ? -12.081 -0.613 13.144 1.00 91.94 82 LEU A CA 1
ATOM 604 C C . LEU A 1 82 ? -11.697 -1.805 12.261 1.00 91.94 82 LEU A C 1
ATOM 606 O O . LEU A 1 82 ? -10.815 -2.595 12.592 1.00 91.94 82 LEU A O 1
ATOM 610 N N . THR A 1 83 ? -12.401 -1.958 11.140 1.00 91.25 83 THR A N 1
ATOM 611 C CA . THR A 1 83 ? -12.153 -3.039 10.175 1.00 91.25 83 THR A CA 1
ATOM 612 C C . THR A 1 83 ? -11.711 -2.505 8.821 1.00 91.25 83 THR A C 1
ATOM 614 O O . THR A 1 83 ? -12.068 -1.390 8.440 1.00 91.25 83 THR A O 1
ATOM 617 N N . GLN A 1 84 ? -10.959 -3.312 8.069 1.00 90.50 84 GLN A N 1
ATOM 618 C CA . GLN A 1 84 ? -10.356 -2.928 6.787 1.00 90.50 84 GLN A CA 1
ATOM 619 C C . GLN A 1 84 ? -11.335 -2.220 5.839 1.00 90.50 84 GLN A C 1
ATOM 621 O O . GLN A 1 84 ? -11.070 -1.108 5.376 1.00 90.50 84 GLN A O 1
ATOM 626 N N . HIS A 1 85 ? -12.482 -2.847 5.563 1.00 86.81 85 HIS A N 1
ATOM 627 C CA . HIS A 1 85 ? -13.465 -2.297 4.630 1.00 86.81 85 HIS A CA 1
ATOM 628 C C . HIS A 1 85 ? -14.154 -1.049 5.184 1.00 86.81 85 HIS A C 1
ATOM 630 O O . HIS A 1 85 ? -14.281 -0.060 4.463 1.00 86.81 85 HIS A O 1
ATOM 636 N N . GLN A 1 86 ? -14.528 -1.060 6.468 1.00 89.81 86 GLN A N 1
ATOM 637 C CA . GLN A 1 86 ? -15.219 0.068 7.095 1.00 89.81 86 GLN A CA 1
ATOM 638 C C . GLN A 1 86 ? -14.328 1.306 7.170 1.00 89.81 86 GLN A C 1
ATOM 640 O O . GLN A 1 86 ? -14.792 2.398 6.854 1.00 89.81 86 GLN A O 1
ATOM 645 N N . ILE A 1 87 ? -13.042 1.145 7.489 1.00 92.00 87 ILE A N 1
ATOM 646 C CA . ILE A 1 87 ? -12.078 2.250 7.487 1.00 92.00 87 ILE A CA 1
ATOM 647 C C . ILE A 1 87 ? -11.961 2.838 6.082 1.00 92.00 87 ILE A C 1
ATOM 649 O O . ILE A 1 87 ? -12.074 4.052 5.915 1.00 92.00 87 ILE A O 1
ATOM 653 N N . CYS A 1 88 ? -11.825 1.998 5.052 1.00 90.00 88 CYS A N 1
ATOM 654 C CA . CYS A 1 88 ? -11.793 2.491 3.679 1.00 90.00 88 CYS A CA 1
ATOM 655 C C . CYS A 1 88 ? -13.102 3.216 3.303 1.00 90.00 88 CYS A C 1
ATOM 657 O O . CYS A 1 88 ? -13.073 4.188 2.541 1.00 90.00 88 CYS A O 1
ATOM 659 N N . ASP A 1 89 ? -14.268 2.739 3.761 1.00 88.94 89 ASP A N 1
ATOM 660 C CA . ASP A 1 89 ? -15.582 3.340 3.468 1.00 88.94 89 ASP A CA 1
ATOM 661 C C . ASP A 1 89 ? -15.723 4.701 4.142 1.00 88.94 89 ASP A C 1
ATOM 663 O O . ASP A 1 89 ? -16.170 5.666 3.515 1.00 88.94 89 ASP A O 1
ATOM 667 N N . CYS A 1 90 ? -15.303 4.798 5.401 1.00 89.62 90 CYS A N 1
ATOM 668 C CA . CYS A 1 90 ? -15.254 6.039 6.155 1.00 89.62 90 CYS A CA 1
ATOM 669 C C . CYS A 1 90 ? -14.272 7.038 5.533 1.00 89.62 90 CYS A C 1
ATOM 671 O O . CYS A 1 90 ? -14.679 8.172 5.293 1.00 89.62 90 CYS A O 1
ATOM 673 N N . ALA A 1 91 ? -13.062 6.616 5.160 1.00 89.62 91 ALA A N 1
ATOM 674 C CA . ALA A 1 91 ? -12.075 7.474 4.502 1.00 89.62 91 ALA A CA 1
ATOM 675 C C . ALA A 1 91 ? -12.587 7.981 3.142 1.00 89.62 91 ALA A C 1
ATOM 677 O O . ALA A 1 91 ? -12.492 9.163 2.823 1.00 89.62 91 ALA A O 1
ATOM 678 N N . ALA A 1 92 ? -13.231 7.118 2.350 1.00 87.12 92 ALA A N 1
ATOM 679 C CA . ALA A 1 92 ? -13.829 7.533 1.084 1.00 87.12 92 ALA A CA 1
ATOM 680 C C . ALA A 1 92 ? -15.019 8.495 1.287 1.00 87.12 92 ALA A C 1
ATOM 682 O O . ALA A 1 92 ? -15.188 9.436 0.512 1.00 87.12 92 ALA A O 1
ATOM 683 N N . ARG A 1 93 ? -15.848 8.288 2.324 1.00 86.25 93 ARG A N 1
ATOM 684 C CA . ARG A 1 93 ? -16.909 9.240 2.707 1.00 86.25 93 ARG A CA 1
ATOM 685 C C . ARG A 1 93 ? -16.329 10.572 3.165 1.00 86.25 93 ARG A C 1
ATOM 687 O O . ARG A 1 93 ? -16.910 11.597 2.836 1.00 86.25 93 ARG A O 1
ATOM 694 N N . PHE A 1 94 ? -15.220 10.545 3.898 1.00 84.62 94 PHE A N 1
ATOM 695 C CA . PHE A 1 94 ? -14.515 11.728 4.366 1.00 84.62 94 PHE A CA 1
ATOM 696 C C . PHE A 1 94 ? -14.094 12.604 3.183 1.00 84.62 94 PHE A C 1
ATOM 698 O O . PHE A 1 94 ? -14.563 13.728 3.067 1.00 84.62 94 PHE A O 1
ATOM 705 N N . VAL A 1 95 ? -13.358 12.042 2.222 1.00 82.69 95 VAL A N 1
ATOM 706 C CA . VAL A 1 95 ? -12.935 12.761 1.006 1.00 82.69 95 VAL A CA 1
ATOM 707 C C . VAL A 1 95 ? -14.128 13.298 0.212 1.00 82.69 95 VAL A C 1
ATOM 709 O O . VAL A 1 95 ? -14.102 14.433 -0.245 1.00 82.69 95 VAL A O 1
ATOM 712 N N . ARG A 1 96 ? -15.217 12.525 0.078 1.00 83.44 96 ARG A N 1
ATOM 713 C CA . ARG A 1 96 ? -16.422 12.975 -0.649 1.00 83.44 96 ARG A CA 1
ATOM 714 C C . ARG A 1 96 ? -17.122 14.183 -0.022 1.00 83.44 96 ARG A C 1
ATOM 716 O O . ARG A 1 96 ? -17.867 14.854 -0.730 1.00 83.44 96 ARG A O 1
ATOM 723 N N . ARG A 1 97 ? -16.917 14.458 1.271 1.00 83.06 97 ARG A N 1
ATOM 724 C CA . ARG A 1 97 ? -17.421 15.682 1.917 1.00 83.06 97 ARG A CA 1
ATOM 725 C C . ARG A 1 97 ? -16.603 16.923 1.543 1.00 83.06 97 ARG A C 1
ATOM 727 O O . ARG A 1 97 ? -17.092 18.025 1.753 1.00 83.06 97 ARG A O 1
ATOM 734 N N . HIS A 1 98 ? -15.433 16.746 0.927 1.00 78.88 98 HIS A N 1
ATOM 735 C CA . HIS A 1 98 ? -14.550 17.809 0.446 1.00 78.88 98 HIS A CA 1
ATOM 736 C C . HIS A 1 98 ? -14.434 17.743 -1.083 1.00 78.88 98 HIS A C 1
ATOM 738 O O . HIS A 1 98 ? -13.426 17.283 -1.612 1.00 78.88 98 HIS A O 1
ATOM 744 N N . PRO A 1 99 ? -15.463 18.184 -1.833 1.00 74.50 99 PRO A N 1
ATOM 745 C CA . PRO A 1 99 ? -15.493 18.052 -3.293 1.00 74.50 99 PRO A CA 1
ATOM 746 C C . PRO A 1 99 ? -14.402 18.859 -4.016 1.00 74.50 99 PRO A C 1
ATOM 748 O O . PRO A 1 99 ? -14.139 18.602 -5.187 1.00 74.50 99 PRO A O 1
ATOM 751 N N . HIS A 1 100 ? -13.776 19.825 -3.335 1.00 76.88 100 HIS A N 1
ATOM 752 C CA . HIS A 1 100 ? -12.636 20.587 -3.844 1.00 76.88 100 HIS A CA 1
ATOM 753 C C . HIS A 1 100 ? -11.298 19.840 -3.689 1.00 76.88 100 HIS A C 1
ATOM 755 O O . HIS A 1 100 ? -10.302 20.245 -4.287 1.00 76.88 100 HIS A O 1
ATOM 761 N N . TRP A 1 101 ? -11.251 18.749 -2.915 1.00 77.50 101 TRP A N 1
ATOM 762 C CA . TRP A 1 101 ? -10.069 17.896 -2.837 1.00 77.50 101 TRP A CA 1
ATOM 763 C C . TRP A 1 101 ? -9.988 16.996 -4.069 1.00 77.50 101 TRP A C 1
ATOM 765 O O . TRP A 1 101 ? -11.019 16.530 -4.568 1.00 77.50 101 TRP A O 1
ATOM 775 N N . PRO A 1 102 ? -8.775 16.713 -4.577 1.00 65.50 102 PRO A N 1
ATOM 776 C CA . PRO A 1 102 ? -8.625 15.773 -5.671 1.00 65.50 102 PRO A CA 1
ATOM 777 C C . PRO A 1 102 ? -9.225 14.419 -5.260 1.00 65.50 102 PRO A C 1
ATOM 779 O O . PRO A 1 102 ? -9.040 13.988 -4.116 1.00 65.50 102 PRO A O 1
ATOM 782 N N . PRO A 1 103 ? -9.935 13.722 -6.167 1.00 64.75 103 PRO A N 1
ATOM 783 C CA . PRO A 1 103 ? -10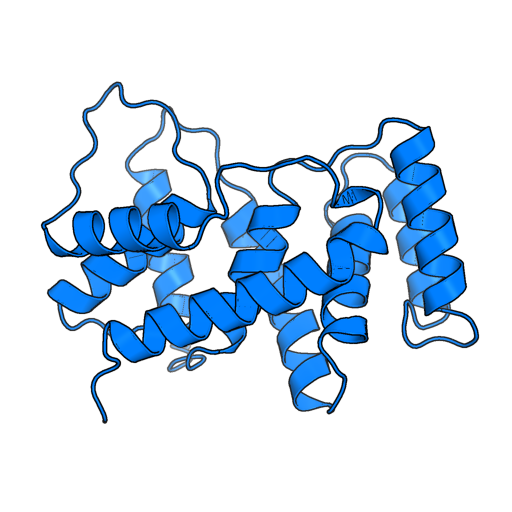.415 12.382 -5.876 1.00 64.75 103 PRO A CA 1
ATOM 784 C C . PRO A 1 103 ? -9.212 11.533 -5.494 1.00 64.75 103 PRO A C 1
ATOM 786 O O . PRO A 1 103 ? -8.239 11.489 -6.241 1.00 64.75 103 PRO A O 1
ATOM 789 N N . ILE A 1 104 ? -9.271 10.876 -4.338 1.00 63.59 104 ILE A N 1
ATOM 790 C CA . ILE A 1 104 ? -8.176 10.035 -3.863 1.00 63.59 104 ILE A CA 1
ATOM 791 C C . ILE A 1 104 ? -8.337 8.648 -4.492 1.00 63.59 104 ILE A C 1
ATOM 793 O O . ILE A 1 104 ? -9.141 7.847 -3.993 1.00 63.59 104 ILE A O 1
ATOM 797 N N . PRO A 1 105 ? -7.566 8.299 -5.545 1.00 66.75 105 PRO A N 1
ATOM 798 C CA . PRO A 1 105 ? -7.656 6.977 -6.157 1.00 66.75 105 PRO A CA 1
ATOM 799 C C . PRO A 1 105 ? -7.149 5.910 -5.183 1.00 66.75 105 PRO A C 1
ATOM 801 O O . PRO A 1 105 ? -7.470 4.736 -5.336 1.00 66.75 105 PRO A O 1
ATOM 804 N N . ALA A 1 106 ? -6.398 6.310 -4.148 1.00 75.94 106 ALA A N 1
ATOM 805 C CA . ALA A 1 106 ? -5.830 5.418 -3.152 1.00 75.94 106 ALA A CA 1
ATOM 806 C C . ALA A 1 106 ? -6.883 4.512 -2.512 1.00 75.94 106 ALA A C 1
ATOM 808 O O . ALA A 1 106 ? -6.627 3.328 -2.385 1.00 75.94 106 ALA A O 1
ATOM 809 N N . THR A 1 107 ? -8.092 4.989 -2.189 1.00 79.56 107 THR A N 1
ATOM 810 C CA . THR A 1 107 ? -9.105 4.109 -1.566 1.00 79.56 107 THR A CA 1
ATOM 811 C C . THR A 1 107 ? -9.629 3.020 -2.514 1.00 79.56 107 THR A C 1
ATOM 813 O O . THR A 1 107 ? -10.012 1.941 -2.058 1.00 79.56 107 THR A O 1
ATOM 816 N N . GLU A 1 108 ? -9.638 3.272 -3.825 1.00 85.12 108 GLU A N 1
ATOM 817 C CA . GLU A 1 108 ? -9.975 2.276 -4.846 1.00 85.12 108 GLU A CA 1
ATOM 818 C C . GLU A 1 108 ? -8.793 1.332 -5.083 1.00 85.12 108 GLU A C 1
ATOM 820 O O . GLU A 1 108 ? -8.970 0.114 -5.094 1.00 85.12 108 GLU A O 1
ATOM 825 N N . ILE A 1 109 ? -7.581 1.877 -5.227 1.00 91.00 109 ILE A N 1
ATOM 826 C CA . ILE A 1 109 ? -6.337 1.113 -5.394 1.00 91.00 109 ILE A CA 1
ATOM 827 C C . ILE A 1 109 ? -6.131 0.172 -4.202 1.00 91.00 109 ILE A C 1
ATOM 829 O O . ILE A 1 109 ? -5.858 -1.009 -4.402 1.00 91.00 109 ILE A O 1
ATOM 833 N N . ILE A 1 110 ? -6.347 0.666 -2.981 1.00 91.44 110 ILE A N 1
ATOM 834 C CA . ILE A 1 110 ? -6.209 -0.102 -1.745 1.00 91.44 110 ILE A CA 1
ATOM 835 C C . ILE A 1 110 ? -7.159 -1.292 -1.746 1.00 91.44 110 ILE A C 1
ATOM 837 O O . ILE A 1 110 ? -6.728 -2.433 -1.600 1.00 91.44 110 ILE A O 1
ATOM 841 N N . ARG A 1 111 ? -8.451 -1.047 -1.980 1.00 87.94 111 ARG A N 1
ATOM 842 C CA . ARG A 1 111 ? -9.461 -2.111 -1.960 1.00 87.94 111 ARG A CA 1
ATOM 843 C C . ARG A 1 111 ? -9.311 -3.119 -3.097 1.00 87.94 111 ARG A C 1
ATOM 845 O O . ARG A 1 111 ? -9.519 -4.306 -2.878 1.00 87.94 111 ARG A O 1
ATOM 852 N N . SER A 1 112 ? -9.030 -2.648 -4.311 1.00 88.69 112 SER A N 1
ATOM 853 C CA . SER A 1 112 ? -9.114 -3.477 -5.524 1.00 88.69 112 SER A CA 1
ATOM 854 C C . SER A 1 112 ? -7.791 -4.114 -5.937 1.00 88.69 112 SER A C 1
ATOM 856 O O . SER A 1 112 ? -7.809 -5.117 -6.646 1.00 88.69 112 SER A O 1
ATOM 858 N N . VAL A 1 113 ? -6.656 -3.556 -5.509 1.00 93.25 113 VAL A N 1
ATOM 859 C CA . VAL A 1 113 ? -5.326 -4.004 -5.939 1.00 93.25 113 VAL A CA 1
ATOM 860 C C . VAL A 1 113 ? -4.465 -4.382 -4.746 1.00 93.25 113 VAL A C 1
ATOM 862 O O . VAL A 1 113 ? -4.073 -5.542 -4.626 1.00 93.25 113 VAL A O 1
ATOM 865 N N . THR A 1 114 ? -4.158 -3.438 -3.858 1.00 95.31 114 THR A N 1
ATOM 866 C CA . THR A 1 114 ? -3.036 -3.641 -2.935 1.00 95.31 114 THR A CA 1
ATOM 867 C C . THR A 1 114 ? -3.395 -4.519 -1.750 1.00 95.31 114 THR A C 1
ATOM 869 O O . THR A 1 114 ? -2.672 -5.471 -1.471 1.00 95.31 114 THR A O 1
ATOM 872 N N . LEU A 1 115 ? -4.531 -4.280 -1.092 1.00 94.44 115 LEU A N 1
ATOM 873 C CA . LEU A 1 115 ? -4.943 -5.056 0.076 1.00 94.44 115 LEU A CA 1
ATOM 874 C C . LEU A 1 115 ? -5.203 -6.536 -0.260 1.00 94.44 115 LEU A C 1
ATOM 876 O O . LEU A 1 115 ? -4.717 -7.385 0.492 1.00 94.44 115 LEU A O 1
ATOM 880 N N . PRO A 1 116 ? -5.872 -6.899 -1.379 1.00 94.69 116 PRO A N 1
ATOM 881 C CA . PRO A 1 116 ? -6.026 -8.300 -1.776 1.00 94.69 116 PRO A CA 1
ATOM 882 C C . PRO A 1 116 ? -4.694 -9.014 -2.034 1.00 94.69 116 PRO A C 1
ATOM 884 O O . PRO A 1 116 ? -4.519 -10.147 -1.583 1.00 94.69 116 PRO A O 1
ATOM 887 N N . VAL A 1 117 ? -3.758 -8.364 -2.736 1.00 97.19 117 VAL A N 1
ATOM 888 C CA . VAL A 1 117 ? -2.432 -8.930 -3.037 1.00 97.19 117 VAL A CA 1
ATOM 889 C C . VAL A 1 117 ? -1.625 -9.090 -1.754 1.00 97.19 117 VAL A C 1
ATOM 891 O O . VAL A 1 117 ? -1.173 -10.192 -1.447 1.00 97.19 117 VAL A O 1
ATOM 894 N N . TYR A 1 118 ? -1.508 -8.019 -0.973 1.00 97.50 118 TYR A N 1
ATOM 895 C CA . TYR A 1 1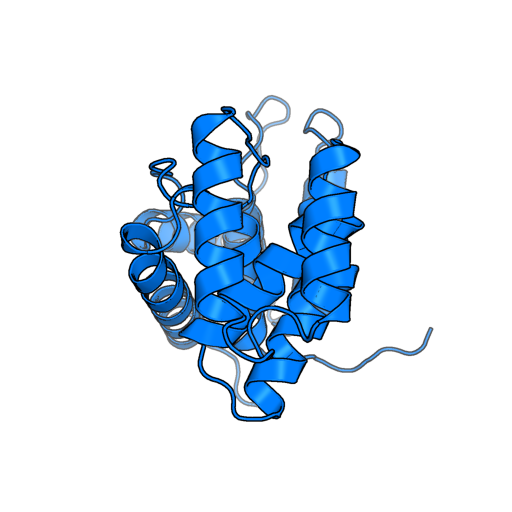18 ? -0.735 -8.001 0.260 1.00 97.50 118 TYR A CA 1
ATOM 896 C C . TYR A 1 118 ? -1.251 -9.031 1.267 1.00 97.50 118 TYR A C 1
ATOM 898 O O . TYR A 1 118 ? -0.508 -9.911 1.697 1.00 97.50 118 TYR A O 1
ATOM 906 N N . CYS A 1 119 ? -2.552 -8.998 1.583 1.00 95.50 119 CYS A N 1
ATOM 907 C CA . CYS A 1 119 ? -3.147 -9.929 2.543 1.00 95.50 119 CYS A CA 1
ATOM 908 C C . CYS A 1 119 ? -3.026 -11.387 2.090 1.00 95.50 119 CYS A C 1
ATOM 910 O O . CYS A 1 119 ? -2.907 -12.274 2.934 1.00 95.50 119 CYS A O 1
ATOM 912 N N . ARG A 1 120 ? -3.083 -11.656 0.777 1.00 96.75 120 ARG A N 1
ATOM 913 C CA . ARG A 1 120 ? -2.844 -13.001 0.248 1.00 96.75 120 ARG A CA 1
ATOM 914 C C . ARG A 1 120 ? -1.418 -13.453 0.546 1.00 96.75 120 ARG A C 1
ATOM 916 O O . ARG A 1 120 ? -1.254 -14.556 1.044 1.00 96.75 120 ARG A O 1
ATOM 923 N N . LEU A 1 121 ? -0.418 -12.620 0.275 1.00 97.69 121 LEU A N 1
ATOM 924 C CA . LEU A 1 121 ? 0.987 -12.991 0.452 1.00 97.69 121 LEU A CA 1
ATOM 925 C C . LEU A 1 121 ? 1.344 -13.222 1.919 1.00 97.69 121 LEU A C 1
ATOM 927 O O . LEU A 1 121 ? 1.975 -14.228 2.228 1.00 97.69 121 LEU A O 1
ATOM 931 N N . ILE A 1 122 ? 0.866 -12.357 2.817 1.00 96.31 122 ILE A N 1
ATOM 932 C CA . ILE A 1 122 ? 1.047 -12.544 4.263 1.00 96.31 122 ILE A CA 1
ATOM 933 C C . ILE A 1 122 ? 0.375 -13.840 4.731 1.00 96.31 122 ILE A C 1
ATOM 935 O O . ILE A 1 122 ? 0.985 -14.640 5.436 1.00 96.31 122 ILE A O 1
ATOM 939 N N . ARG A 1 123 ? -0.866 -14.102 4.294 1.00 95.25 123 ARG A N 1
ATOM 940 C CA . ARG A 1 123 ? -1.572 -15.358 4.603 1.00 95.25 123 ARG A CA 1
ATOM 941 C C . ARG A 1 123 ? -0.824 -16.585 4.075 1.00 95.25 123 ARG A C 1
ATOM 943 O O . ARG A 1 123 ? -0.813 -17.615 4.739 1.00 95.25 123 ARG A O 1
ATOM 950 N N . ASP A 1 124 ? -0.233 -16.474 2.890 1.00 97.44 124 ASP A N 1
ATOM 951 C CA . ASP A 1 124 ? 0.518 -17.548 2.240 1.00 97.44 124 ASP A CA 1
ATOM 952 C C . ASP A 1 124 ? 1.944 -17.699 2.846 1.00 97.44 124 ASP A C 1
ATOM 954 O O . ASP A 1 124 ? 2.714 -18.551 2.410 1.00 97.44 124 ASP A O 1
ATOM 958 N N . GLY A 1 125 ? 2.284 -16.932 3.896 1.00 96.62 125 GLY A N 1
ATOM 959 C CA . GLY A 1 125 ? 3.511 -17.077 4.691 1.00 96.62 125 GLY A CA 1
ATOM 960 C C . GLY A 1 125 ? 4.716 -16.293 4.168 1.00 96.62 125 GLY A C 1
ATOM 961 O O . GLY A 1 125 ? 5.840 -16.527 4.612 1.00 96.62 125 GLY A O 1
ATOM 962 N N . HIS A 1 126 ? 4.511 -15.377 3.222 1.00 97.25 126 HIS A N 1
ATOM 963 C CA . HIS A 1 126 ? 5.577 -14.526 2.705 1.00 97.25 126 HIS A CA 1
ATOM 964 C C . HIS A 1 126 ? 5.842 -13.338 3.633 1.00 97.25 126 HIS A C 1
ATOM 966 O O . HIS A 1 126 ? 4.920 -12.776 4.218 1.00 97.25 126 HIS A O 1
ATOM 972 N N . SER A 1 127 ? 7.108 -12.929 3.725 1.00 94.69 127 SER A N 1
ATOM 973 C CA . SER A 1 127 ? 7.509 -11.742 4.479 1.00 94.69 127 SER A CA 1
ATOM 974 C C . SER A 1 127 ? 7.083 -10.449 3.784 1.00 94.69 127 SER A C 1
ATOM 976 O O . SER A 1 127 ? 6.834 -10.411 2.576 1.00 94.69 127 SER A O 1
ATOM 978 N N . GLU A 1 128 ? 7.092 -9.349 4.527 1.00 93.75 128 GLU A N 1
ATOM 979 C CA . GLU A 1 128 ? 6.794 -8.004 4.029 1.00 93.75 128 GLU A CA 1
ATOM 980 C C . GLU A 1 128 ? 7.810 -7.549 2.979 1.00 93.75 128 GLU A C 1
ATOM 982 O O . GLU A 1 128 ? 7.446 -6.868 2.020 1.00 93.75 128 GLU A O 1
ATOM 987 N N . ALA A 1 129 ? 9.055 -8.029 3.089 1.00 92.50 129 ALA A N 1
ATOM 988 C CA . ALA A 1 129 ? 10.111 -7.834 2.097 1.00 92.50 129 ALA A CA 1
ATOM 989 C C . ALA A 1 129 ? 9.796 -8.464 0.725 1.00 92.50 129 ALA A C 1
ATOM 991 O O . ALA A 1 129 ? 10.458 -8.142 -0.256 1.00 92.50 129 ALA A O 1
ATOM 992 N N . ILE A 1 130 ? 8.795 -9.345 0.637 1.00 95.50 130 ILE A N 1
ATOM 993 C CA . ILE A 1 130 ? 8.243 -9.863 -0.622 1.00 95.50 130 ILE A CA 1
ATOM 994 C C . ILE A 1 130 ? 6.860 -9.266 -0.886 1.00 95.50 130 ILE A C 1
ATOM 996 O O . ILE A 1 130 ? 6.570 -8.848 -2.009 1.00 95.50 130 ILE A O 1
ATOM 1000 N N . ALA A 1 131 ? 6.010 -9.192 0.141 1.00 97.31 131 ALA A N 1
ATOM 1001 C CA . ALA A 1 131 ? 4.624 -8.774 -0.001 1.00 97.31 131 ALA A CA 1
ATOM 1002 C C . ALA A 1 131 ? 4.488 -7.327 -0.490 1.00 97.31 131 ALA A C 1
ATOM 1004 O O . ALA A 1 131 ? 3.689 -7.069 -1.392 1.00 97.31 131 ALA A O 1
ATOM 1005 N N . LEU A 1 132 ? 5.276 -6.390 0.047 1.00 96.00 132 LEU A N 1
ATOM 1006 C CA . LEU A 1 132 ? 5.240 -4.985 -0.367 1.00 96.00 132 LEU A CA 1
ATOM 1007 C C . LEU A 1 132 ? 5.812 -4.773 -1.781 1.00 96.00 132 LEU A C 1
ATOM 1009 O O . LEU A 1 132 ? 5.103 -4.168 -2.586 1.00 96.00 132 LEU A O 1
ATOM 1013 N N . PRO A 1 133 ? 6.999 -5.298 -2.159 1.00 96.75 133 PRO A N 1
ATOM 1014 C CA . PRO A 1 133 ? 7.475 -5.210 -3.543 1.00 96.75 133 PRO A CA 1
ATOM 1015 C C . PRO A 1 133 ? 6.520 -5.841 -4.559 1.00 96.75 133 PRO A C 1
ATOM 1017 O O . PRO A 1 133 ? 6.231 -5.243 -5.594 1.00 96.75 133 PRO A O 1
ATOM 1020 N N . GLN A 1 134 ? 5.960 -7.015 -4.252 1.00 98.00 134 GLN A N 1
ATOM 1021 C CA . GLN A 1 134 ? 4.965 -7.649 -5.116 1.00 98.00 134 GLN A CA 1
ATOM 1022 C C . GLN A 1 134 ? 3.710 -6.773 -5.233 1.00 98.00 134 GLN A C 1
ATOM 1024 O O . GLN A 1 134 ? 3.177 -6.588 -6.324 1.00 98.00 134 GLN A O 1
ATOM 1029 N N . THR A 1 135 ? 3.258 -6.177 -4.131 1.00 97.75 135 THR A N 1
ATOM 1030 C CA . THR A 1 135 ? 2.128 -5.239 -4.124 1.00 97.75 135 THR A CA 1
ATOM 1031 C C . THR A 1 135 ? 2.413 -3.995 -4.969 1.00 97.75 135 THR A C 1
ATOM 1033 O O . THR A 1 135 ? 1.565 -3.603 -5.769 1.00 97.75 135 THR A O 1
ATOM 1036 N N . LEU A 1 136 ? 3.611 -3.414 -4.866 1.00 96.81 136 LEU A N 1
ATOM 1037 C CA . LEU A 1 136 ? 4.055 -2.306 -5.712 1.00 96.81 136 LEU A CA 1
ATOM 1038 C C . LEU A 1 136 ? 4.039 -2.696 -7.194 1.00 96.81 136 LEU A C 1
ATOM 1040 O O . LEU A 1 136 ? 3.488 -1.968 -8.017 1.00 96.81 136 LEU A O 1
ATOM 1044 N N . LEU A 1 137 ? 4.564 -3.873 -7.534 1.00 98.06 137 LEU A N 1
ATOM 1045 C CA . LEU A 1 137 ? 4.522 -4.403 -8.894 1.00 98.06 137 LEU A CA 1
ATOM 1046 C C . LEU A 1 137 ? 3.074 -4.508 -9.421 1.00 98.06 137 LEU A C 1
ATOM 1048 O O . LEU A 1 137 ? 2.806 -4.171 -10.577 1.00 98.06 137 LEU A O 1
ATOM 1052 N N . HIS A 1 138 ? 2.120 -4.873 -8.556 1.00 97.94 138 HIS A N 1
ATOM 1053 C CA . HIS A 1 138 ? 0.685 -4.850 -8.857 1.00 97.94 138 HIS A CA 1
ATOM 1054 C C . HIS A 1 138 ? 0.069 -3.448 -8.995 1.00 97.94 138 HIS A C 1
ATOM 1056 O O . HIS A 1 138 ? -0.882 -3.266 -9.753 1.00 97.94 138 HIS A O 1
ATOM 1062 N N . ILE A 1 139 ? 0.604 -2.424 -8.337 1.00 96.69 139 ILE A N 1
ATOM 1063 C CA . ILE A 1 139 ? 0.197 -1.038 -8.608 1.00 96.69 139 ILE A CA 1
ATOM 1064 C C . ILE A 1 139 ? 0.670 -0.637 -10.009 1.00 96.69 139 ILE A C 1
ATOM 1066 O O . ILE A 1 139 ? -0.123 -0.151 -10.819 1.00 96.69 139 ILE A O 1
ATOM 1070 N N . LEU A 1 140 ? 1.944 -0.888 -10.323 1.00 97.00 140 LEU A N 1
ATOM 1071 C CA . LEU A 1 140 ? 2.558 -0.479 -11.587 1.00 97.00 140 LEU A CA 1
ATOM 1072 C C . LEU A 1 140 ? 1.843 -1.083 -12.801 1.00 97.00 140 LEU A C 1
ATOM 1074 O O . LEU A 1 140 ? 1.528 -0.364 -13.746 1.00 97.00 140 LEU A O 1
ATOM 1078 N N . ALA A 1 141 ? 1.518 -2.374 -12.762 1.00 97.62 141 ALA A N 1
ATOM 1079 C CA . ALA A 1 141 ? 0.948 -3.058 -13.923 1.00 97.62 141 ALA A CA 1
ATOM 1080 C C . ALA A 1 141 ? -0.543 -2.780 -14.193 1.00 97.62 141 ALA A C 1
ATOM 1082 O O . ALA A 1 141 ? -1.000 -3.025 -15.309 1.00 97.62 141 ALA A O 1
ATOM 1083 N N . TRP A 1 142 ? -1.303 -2.261 -13.220 1.00 95.69 142 TRP A N 1
ATOM 1084 C CA . TRP A 1 142 ? -2.756 -2.053 -13.361 1.00 95.69 142 TRP A CA 1
ATOM 1085 C C . TRP A 1 142 ? -3.192 -0.604 -13.167 1.00 95.69 142 TRP A C 1
ATOM 1087 O O . TRP A 1 142 ? -4.264 -0.230 -13.639 1.00 95.69 142 TRP A O 1
ATOM 1097 N N . LYS A 1 143 ? -2.406 0.214 -12.460 1.00 94.75 143 LYS A N 1
ATOM 1098 C CA . LYS A 1 143 ? -2.793 1.581 -12.077 1.00 94.75 143 LYS A CA 1
ATOM 1099 C C . LYS A 1 143 ? -1.839 2.657 -12.595 1.00 94.75 143 LYS A C 1
ATOM 1101 O O . LYS A 1 143 ? -2.182 3.834 -12.503 1.00 94.75 143 LYS A O 1
ATOM 1106 N N . SER A 1 144 ? -0.684 2.295 -13.165 1.00 93.00 144 SER A N 1
ATOM 1107 C CA . SER A 1 144 ? 0.153 3.269 -13.880 1.00 93.00 144 SER A CA 1
ATOM 1108 C C . SER A 1 144 ? -0.602 3.865 -15.073 1.00 93.00 144 SER A C 1
ATOM 1110 O O . SER A 1 144 ? -1.349 3.162 -15.750 1.00 93.00 144 SER A O 1
ATOM 1112 N N . LYS A 1 145 ? -0.399 5.160 -15.337 1.00 92.62 145 LYS A N 1
ATOM 1113 C CA . LYS A 1 145 ? -0.920 5.842 -16.537 1.00 92.62 145 LYS A CA 1
ATOM 1114 C C . LYS A 1 145 ? 0.024 5.722 -17.737 1.00 92.62 145 LYS A C 1
ATOM 1116 O O . LYS A 1 145 ? -0.353 6.074 -18.850 1.00 92.62 145 LYS A O 1
ATOM 1121 N N . GLU A 1 146 ? 1.245 5.245 -17.514 1.00 95.25 146 GLU A N 1
ATOM 1122 C CA . GLU A 1 146 ? 2.254 5.069 -18.552 1.00 95.25 146 GLU A CA 1
ATOM 1123 C C . GLU A 1 146 ? 2.208 3.640 -19.095 1.00 95.25 146 GLU A C 1
ATOM 1125 O O . GLU A 1 146 ? 2.575 2.691 -18.398 1.00 95.25 146 GLU A O 1
ATOM 1130 N N . GLY A 1 147 ? 1.792 3.484 -20.357 1.00 96.69 147 GLY A N 1
ATOM 1131 C CA . GLY A 1 147 ? 1.613 2.166 -20.981 1.00 96.69 147 GLY A CA 1
ATOM 1132 C C . GLY A 1 147 ? 2.881 1.309 -20.970 1.00 96.69 147 GLY A C 1
ATOM 1133 O O . GLY A 1 147 ? 2.824 0.125 -20.659 1.00 96.69 147 GLY A O 1
ATOM 1134 N N . TRP A 1 148 ? 4.056 1.913 -21.187 1.00 96.44 148 TRP A N 1
ATOM 1135 C CA . TRP A 1 148 ? 5.324 1.179 -21.105 1.00 96.44 148 TRP A CA 1
ATOM 1136 C C . TRP A 1 148 ? 5.573 0.596 -19.706 1.00 96.44 148 TRP A C 1
ATOM 1138 O O . TRP A 1 148 ? 6.008 -0.548 -19.595 1.00 96.44 148 TRP A O 1
ATOM 1148 N N . VAL A 1 149 ? 5.267 1.346 -18.642 1.00 97.94 149 VAL A N 1
ATOM 1149 C CA . VAL A 1 149 ? 5.414 0.881 -17.252 1.00 97.94 149 VAL A CA 1
ATOM 1150 C C . VAL A 1 149 ? 4.464 -0.277 -16.975 1.00 97.94 149 VAL A C 1
ATOM 1152 O O . VAL A 1 149 ? 4.887 -1.284 -16.404 1.00 97.94 149 VAL A O 1
ATOM 1155 N N . GLN A 1 150 ? 3.209 -0.160 -17.426 1.00 97.94 150 GLN A N 1
ATOM 1156 C CA . GLN A 1 150 ? 2.233 -1.242 -17.310 1.00 97.94 150 GLN A CA 1
ATOM 1157 C C . GLN A 1 150 ? 2.743 -2.509 -17.998 1.00 97.94 150 GLN A C 1
ATOM 1159 O O . GLN A 1 150 ? 2.792 -3.566 -17.373 1.00 97.94 150 GLN A O 1
ATOM 1164 N N . ASP A 1 151 ? 3.207 -2.388 -19.240 1.00 98.00 151 ASP A N 1
ATOM 1165 C CA . ASP A 1 151 ? 3.699 -3.513 -20.026 1.00 98.00 151 ASP A CA 1
ATOM 1166 C C . ASP A 1 151 ? 4.918 -4.197 -19.385 1.00 98.00 151 ASP A C 1
ATOM 1168 O O . ASP A 1 151 ? 5.003 -5.427 -19.371 1.00 98.00 151 ASP A O 1
ATOM 1172 N N . GLN A 1 152 ? 5.886 -3.429 -18.863 1.00 98.12 152 GLN A N 1
ATOM 1173 C CA . GLN A 1 152 ? 7.055 -4.002 -18.181 1.00 98.12 152 GLN A CA 1
ATOM 1174 C C . GLN A 1 152 ? 6.652 -4.751 -16.912 1.00 98.12 152 GLN A C 1
ATOM 1176 O O . GLN A 1 152 ? 7.084 -5.884 -16.696 1.00 98.12 152 GLN A O 1
ATOM 1181 N N . ALA A 1 153 ? 5.801 -4.137 -16.090 1.00 98.31 153 ALA A N 1
ATOM 1182 C CA . ALA A 1 153 ? 5.331 -4.750 -14.861 1.00 98.31 153 ALA A CA 1
ATOM 1183 C C . ALA A 1 153 ? 4.520 -6.027 -15.157 1.00 98.31 153 ALA A C 1
ATOM 1185 O O . ALA A 1 153 ? 4.784 -7.071 -14.564 1.00 98.31 153 ALA A O 1
ATOM 1186 N N . GLN A 1 154 ? 3.605 -5.996 -16.133 1.00 98.44 154 GLN A N 1
ATOM 1187 C CA . GLN A 1 154 ? 2.788 -7.154 -16.515 1.00 98.44 154 GLN A CA 1
ATOM 1188 C C . GLN A 1 154 ? 3.645 -8.309 -17.033 1.00 98.44 154 GLN A C 1
ATOM 1190 O O . GLN A 1 154 ? 3.430 -9.455 -16.637 1.00 98.44 154 GLN A O 1
ATOM 1195 N N . ARG A 1 155 ? 4.667 -8.015 -17.849 1.00 98.12 155 ARG A N 1
ATOM 1196 C CA . ARG A 1 155 ? 5.642 -9.022 -18.292 1.00 98.12 155 ARG A CA 1
ATOM 1197 C C . ARG A 1 155 ? 6.347 -9.693 -17.121 1.00 98.12 155 ARG A C 1
ATOM 1199 O O . ARG A 1 155 ? 6.461 -10.916 -17.113 1.00 98.12 155 ARG A O 1
ATOM 1206 N N . LEU A 1 156 ? 6.795 -8.916 -16.136 1.00 98.38 156 LEU A N 1
ATOM 1207 C CA . LEU A 1 156 ? 7.434 -9.469 -14.945 1.00 98.38 156 LEU A CA 1
ATOM 1208 C C . LEU A 1 156 ? 6.458 -10.338 -14.138 1.00 98.38 156 LEU A C 1
ATOM 1210 O O . LEU A 1 156 ? 6.816 -11.414 -13.669 1.00 98.38 156 LEU A O 1
ATOM 1214 N N . LEU A 1 157 ? 5.192 -9.936 -14.043 1.00 98.31 157 LEU A N 1
ATOM 1215 C CA . LEU A 1 157 ? 4.152 -10.713 -13.364 1.00 98.31 157 LEU A CA 1
ATOM 1216 C C . LEU A 1 157 ? 3.810 -12.024 -14.063 1.00 98.31 157 LEU A C 1
ATOM 1218 O O . LEU A 1 157 ? 3.589 -13.023 -13.382 1.00 98.31 157 LEU A O 1
ATOM 1222 N N . TRP A 1 158 ? 3.838 -12.066 -15.395 1.00 97.38 158 TRP A N 1
ATOM 1223 C CA . TRP A 1 158 ? 3.696 -13.318 -16.144 1.00 97.38 158 TRP A CA 1
ATOM 1224 C C . TRP A 1 158 ? 4.829 -14.312 -15.876 1.00 97.38 158 TRP A C 1
ATOM 1226 O O . TRP A 1 158 ? 4.608 -15.514 -15.991 1.00 97.38 158 TRP A O 1
ATOM 1236 N N . LYS A 1 159 ? 6.010 -13.839 -15.461 1.00 97.25 159 LYS A N 1
ATOM 1237 C CA . LYS A 1 159 ? 7.124 -14.688 -15.011 1.00 97.25 159 LYS A CA 1
ATOM 1238 C C . LYS A 1 159 ? 7.046 -15.091 -13.528 1.00 97.25 159 LYS A C 1
ATOM 1240 O O . LYS A 1 159 ? 7.973 -15.709 -13.017 1.00 97.25 159 LYS A O 1
ATOM 1245 N N . GLY A 1 160 ? 5.972 -14.736 -12.822 1.00 96.69 160 GLY A N 1
ATOM 1246 C CA . GLY A 1 160 ? 5.816 -14.988 -11.383 1.00 96.69 160 GLY A CA 1
ATOM 1247 C C . GLY A 1 160 ? 6.064 -13.766 -10.493 1.00 96.69 160 GLY A C 1
ATOM 1248 O O . GLY A 1 160 ? 5.946 -13.867 -9.274 1.00 96.69 160 GLY A O 1
ATOM 1249 N N . GLY A 1 161 ? 6.353 -12.597 -11.073 1.00 97.56 161 GLY A N 1
ATOM 1250 C CA . GLY A 1 161 ? 6.583 -11.364 -10.323 1.00 97.56 161 GLY A CA 1
ATOM 1251 C C . GLY A 1 161 ? 7.834 -11.447 -9.451 1.00 97.56 161 GLY A C 1
ATOM 1252 O O . GLY A 1 161 ? 8.807 -12.103 -9.804 1.00 97.56 161 GLY A O 1
ATOM 1253 N N . VAL A 1 162 ? 7.787 -10.819 -8.278 1.00 97.12 162 VAL A N 1
ATOM 1254 C CA . VAL A 1 162 ? 8.854 -10.865 -7.263 1.00 97.12 162 VAL A CA 1
ATOM 1255 C C . VAL A 1 162 ? 9.089 -12.290 -6.747 1.00 97.12 162 VAL A C 1
ATOM 1257 O O . VAL A 1 162 ? 10.198 -12.615 -6.334 1.00 97.12 162 VAL A O 1
ATOM 1260 N N . LEU A 1 163 ? 8.063 -13.146 -6.800 1.00 96.81 163 LEU A N 1
ATOM 1261 C CA . LEU A 1 163 ? 8.120 -14.552 -6.383 1.00 96.81 163 LEU A CA 1
ATOM 1262 C C . LEU A 1 163 ? 8.710 -15.478 -7.458 1.00 96.81 163 LEU A C 1
ATOM 1264 O O . LEU A 1 163 ? 8.957 -16.649 -7.175 1.00 96.81 163 LEU A O 1
ATOM 1268 N N . GLY A 1 164 ? 8.876 -14.985 -8.689 1.00 95.75 164 GLY A N 1
ATOM 1269 C CA . GLY A 1 164 ? 9.460 -15.745 -9.788 1.00 95.75 164 GLY A CA 1
ATOM 1270 C C . GLY A 1 164 ? 10.948 -16.024 -9.581 1.00 95.75 164 GLY A C 1
ATOM 1271 O O . GLY A 1 164 ? 11.604 -15.433 -8.721 1.00 95.75 164 GLY A O 1
ATOM 1272 N N . GLU A 1 165 ? 11.499 -16.910 -10.408 1.00 95.12 165 GLU A N 1
ATOM 1273 C CA . GLU A 1 165 ? 12.947 -17.128 -10.478 1.00 95.12 165 GLU A CA 1
ATOM 1274 C C . GLU A 1 165 ? 13.651 -15.807 -10.829 1.00 95.12 165 GLU A C 1
ATOM 1276 O O . GLU A 1 165 ? 13.254 -15.124 -11.771 1.00 95.12 165 GLU A O 1
ATOM 1281 N N . GLU A 1 166 ? 14.640 -15.399 -10.024 1.00 94.62 166 GLU A N 1
ATOM 1282 C CA . GLU A 1 166 ? 15.287 -14.075 -10.090 1.00 94.62 166 GLU A CA 1
ATOM 1283 C C . GLU A 1 166 ? 14.325 -12.866 -9.985 1.00 94.62 166 GLU A C 1
ATOM 1285 O O . GLU A 1 166 ? 14.723 -11.722 -10.222 1.00 94.62 166 GLU A O 1
ATOM 1290 N N . GLY A 1 167 ? 13.071 -13.077 -9.576 1.00 96.25 167 GLY A N 1
ATOM 1291 C CA . GLY A 1 167 ? 12.002 -12.078 -9.626 1.00 96.25 167 GLY A CA 1
ATOM 1292 C C . GLY A 1 167 ? 12.293 -10.814 -8.823 1.00 96.25 167 GLY A C 1
ATOM 1293 O O . GLY A 1 167 ? 12.046 -9.704 -9.291 1.00 96.25 167 GLY A O 1
ATOM 1294 N N . ASN A 1 168 ? 12.882 -10.959 -7.634 1.00 94.12 168 ASN A N 1
ATOM 1295 C CA . ASN A 1 168 ? 13.273 -9.827 -6.791 1.00 94.12 168 ASN A CA 1
ATOM 1296 C C . ASN A 1 168 ? 14.356 -8.959 -7.468 1.00 94.12 168 ASN A C 1
ATOM 1298 O O . ASN A 1 168 ? 14.274 -7.731 -7.482 1.00 94.12 168 ASN A O 1
ATOM 1302 N N . ARG A 1 169 ? 15.327 -9.596 -8.133 1.00 95.62 169 ARG A N 1
ATOM 1303 C CA . ARG A 1 169 ? 16.372 -8.903 -8.893 1.00 95.62 169 ARG A CA 1
ATOM 1304 C C . ARG A 1 169 ? 15.813 -8.228 -10.145 1.00 95.62 169 ARG A C 1
ATOM 1306 O O . ARG A 1 169 ? 16.142 -7.072 -10.398 1.00 95.62 169 ARG A O 1
ATOM 1313 N N . GLU A 1 170 ? 14.977 -8.917 -10.924 1.00 97.38 170 GLU A N 1
ATOM 1314 C CA . GLU A 1 170 ? 14.323 -8.322 -12.099 1.00 97.38 170 GLU A CA 1
ATOM 1315 C C . GLU A 1 170 ? 13.435 -7.134 -11.696 1.00 97.38 170 GLU A C 1
ATOM 1317 O O . GLU A 1 170 ? 13.448 -6.097 -12.363 1.00 97.38 170 GLU A O 1
ATOM 1322 N N . PHE A 1 171 ? 12.721 -7.245 -10.572 1.00 97.75 171 PHE A N 1
ATOM 1323 C CA . PHE A 1 171 ? 11.918 -6.151 -10.039 1.00 97.75 171 PHE A CA 1
ATOM 1324 C C . PHE A 1 171 ? 12.773 -4.954 -9.629 1.00 97.75 171 PHE A C 1
ATOM 1326 O O . PHE A 1 171 ? 12.442 -3.827 -9.988 1.00 97.75 171 PHE A O 1
ATOM 1333 N N . LYS A 1 172 ? 13.904 -5.189 -8.953 1.00 96.44 172 LYS A N 1
ATOM 1334 C CA . LYS A 1 172 ? 14.848 -4.124 -8.602 1.00 96.44 172 LYS A CA 1
ATOM 1335 C C . LYS A 1 172 ? 15.375 -3.390 -9.837 1.00 96.44 172 LYS A C 1
ATOM 1337 O O . LYS A 1 172 ? 15.422 -2.164 -9.855 1.00 96.44 172 LYS A O 1
ATOM 1342 N N . ILE A 1 173 ? 15.716 -4.128 -10.895 1.00 97.19 173 ILE A N 1
ATOM 1343 C CA . ILE A 1 173 ? 16.148 -3.537 -12.168 1.00 97.19 173 ILE A CA 1
ATOM 1344 C C . ILE A 1 173 ? 15.032 -2.676 -12.773 1.00 97.19 173 ILE A C 1
ATOM 1346 O O . ILE A 1 173 ? 15.315 -1.606 -13.314 1.00 97.19 173 ILE A O 1
ATOM 1350 N N . LEU A 1 174 ? 13.773 -3.118 -12.711 1.00 97.50 174 LEU A N 1
ATOM 1351 C CA . LEU A 1 174 ? 12.634 -2.324 -13.174 1.00 97.50 174 LEU A CA 1
ATOM 1352 C C . LEU A 1 174 ? 12.459 -1.046 -12.337 1.00 97.50 174 LEU A C 1
ATOM 1354 O O . LEU A 1 174 ? 12.342 0.029 -12.916 1.00 97.50 174 LEU A O 1
ATOM 1358 N N . ASP A 1 175 ? 12.487 -1.155 -11.010 1.00 97.06 175 ASP A N 1
ATOM 1359 C CA . ASP A 1 175 ? 12.427 -0.036 -10.058 1.00 97.06 175 ASP A CA 1
ATOM 1360 C C . ASP A 1 175 ? 13.490 1.037 -10.363 1.00 97.06 175 ASP A C 1
ATOM 1362 O O . ASP A 1 175 ? 13.147 2.204 -10.568 1.00 97.06 175 ASP A O 1
ATOM 1366 N N . ASP A 1 176 ? 14.755 0.641 -10.538 1.00 95.94 176 ASP A N 1
ATOM 1367 C CA . ASP A 1 176 ? 15.839 1.563 -10.907 1.00 95.94 176 ASP A CA 1
ATOM 1368 C C . ASP A 1 176 ? 15.627 2.209 -12.277 1.00 95.94 176 ASP A C 1
ATOM 1370 O O . ASP A 1 176 ? 15.855 3.405 -12.460 1.00 95.94 176 ASP A O 1
ATOM 1374 N N . ASN A 1 177 ? 15.158 1.432 -13.254 1.00 96.31 177 ASN A N 1
ATOM 1375 C CA . ASN A 1 177 ? 14.873 1.926 -14.597 1.00 96.31 177 ASN A CA 1
ATOM 1376 C C . ASN A 1 177 ? 13.727 2.938 -14.636 1.00 96.31 177 ASN A C 1
ATOM 1378 O O . ASN A 1 177 ? 13.728 3.810 -15.510 1.00 96.31 177 ASN A O 1
ATOM 1382 N N . LEU A 1 178 ? 12.739 2.787 -13.754 1.00 96.06 178 LEU A N 1
ATOM 1383 C CA . LEU A 1 178 ? 11.628 3.718 -13.603 1.00 96.06 178 LEU A CA 1
ATOM 1384 C C . LEU A 1 178 ? 12.115 5.007 -12.947 1.00 96.06 178 LEU A C 1
ATOM 1386 O O . LEU A 1 178 ? 11.917 6.086 -13.508 1.00 96.06 178 LEU A O 1
ATOM 1390 N N . ALA A 1 179 ? 12.836 4.898 -11.830 1.00 93.06 179 ALA A N 1
ATOM 1391 C CA . ALA A 1 179 ? 13.405 6.052 -11.146 1.00 93.06 179 ALA A CA 1
ATOM 1392 C C . ALA A 1 179 ? 14.354 6.858 -12.053 1.00 93.06 179 ALA A C 1
ATOM 1394 O O . ALA A 1 179 ? 14.231 8.077 -12.152 1.00 93.06 179 ALA A O 1
ATOM 1395 N N . ALA A 1 180 ? 15.234 6.189 -12.808 1.00 94.31 180 ALA A N 1
ATOM 1396 C CA . ALA A 1 180 ? 16.144 6.838 -13.758 1.00 94.31 180 ALA A CA 1
ATOM 1397 C C . ALA A 1 180 ? 15.423 7.570 -14.906 1.00 94.31 180 ALA A C 1
ATOM 1399 O O . ALA A 1 180 ? 15.986 8.478 -15.516 1.00 94.31 180 ALA A O 1
ATOM 1400 N N . ARG A 1 181 ? 14.176 7.188 -15.206 1.00 94.44 181 ARG A N 1
ATOM 1401 C CA . ARG A 1 181 ? 13.308 7.862 -16.185 1.00 94.44 181 ARG A CA 1
ATOM 1402 C C . ARG A 1 181 ? 12.490 9.005 -15.577 1.00 94.44 181 ARG A C 1
ATOM 1404 O O . ARG A 1 181 ? 11.706 9.618 -16.293 1.00 94.44 181 ARG A O 1
ATOM 1411 N N . GLY A 1 182 ? 12.650 9.286 -14.283 1.00 92.00 182 GLY A N 1
ATOM 1412 C CA . GLY A 1 182 ? 11.839 10.268 -13.566 1.00 92.00 182 GLY A CA 1
ATOM 1413 C C . GLY A 1 182 ? 10.388 9.825 -13.371 1.00 92.00 182 GLY A C 1
ATOM 1414 O O . GLY A 1 182 ? 9.517 10.672 -13.174 1.00 92.00 182 GLY A O 1
ATOM 1415 N N . PHE A 1 183 ? 10.109 8.517 -13.447 1.00 93.19 183 PHE A N 1
ATOM 1416 C CA . PHE A 1 183 ? 8.778 7.991 -13.165 1.00 93.19 183 PHE A CA 1
ATOM 1417 C C . PHE A 1 183 ? 8.389 8.313 -11.722 1.00 93.19 183 PHE A C 1
ATOM 1419 O O . PHE A 1 183 ? 9.164 8.094 -10.791 1.00 93.19 183 PHE A O 1
ATOM 1426 N N . SER A 1 184 ? 7.158 8.778 -11.530 1.00 89.19 184 SER A N 1
ATOM 1427 C CA . SER A 1 184 ? 6.582 8.984 -10.207 1.00 89.19 184 SER A CA 1
ATOM 1428 C C . SER A 1 184 ? 5.146 8.481 -10.174 1.00 89.19 184 SER A C 1
ATOM 1430 O O . SER A 1 184 ? 4.407 8.547 -11.157 1.00 89.19 184 SER A O 1
ATOM 1432 N N . PHE A 1 185 ? 4.742 7.974 -9.014 1.00 89.19 185 PHE A N 1
ATOM 1433 C CA . PHE A 1 185 ? 3.371 7.567 -8.756 1.00 89.19 185 PHE A CA 1
ATOM 1434 C C . PHE A 1 185 ? 2.874 8.317 -7.521 1.00 89.19 185 PHE A C 1
ATOM 1436 O O . PHE A 1 185 ? 3.407 8.150 -6.424 1.00 89.19 185 PHE A O 1
ATOM 1443 N N . ALA A 1 186 ? 1.871 9.175 -7.708 1.00 85.94 186 ALA A N 1
ATOM 1444 C CA . ALA A 1 186 ? 1.361 10.031 -6.643 1.00 85.94 186 ALA A CA 1
ATOM 1445 C C . ALA A 1 186 ? 0.843 9.200 -5.456 1.00 85.94 186 ALA A C 1
ATOM 1447 O O . ALA A 1 186 ? 0.026 8.294 -5.636 1.00 85.94 186 ALA A O 1
ATOM 1448 N N . GLY A 1 187 ? 1.323 9.519 -4.250 1.00 87.12 187 GLY A N 1
ATOM 1449 C CA . GLY A 1 187 ? 0.914 8.858 -3.007 1.00 87.12 187 GLY A CA 1
ATOM 1450 C C . GLY A 1 187 ? 1.347 7.394 -2.890 1.00 87.12 187 GLY A C 1
ATOM 1451 O O . GLY A 1 187 ? 0.747 6.652 -2.119 1.00 87.12 187 GLY A O 1
ATOM 1452 N N . LEU A 1 188 ? 2.343 6.941 -3.661 1.00 90.00 188 LEU A N 1
ATOM 1453 C CA . LEU A 1 188 ? 2.750 5.532 -3.675 1.00 90.00 188 LEU A CA 1
ATOM 1454 C C . LEU A 1 188 ? 3.154 5.010 -2.293 1.00 90.00 188 LEU A C 1
ATOM 1456 O O . LEU A 1 188 ? 2.702 3.943 -1.877 1.00 90.00 188 LEU A O 1
ATOM 1460 N N . GLU A 1 189 ? 3.988 5.777 -1.597 1.00 90.50 189 GLU A N 1
ATOM 1461 C CA . GLU A 1 189 ? 4.478 5.448 -0.262 1.00 90.50 189 GLU A CA 1
ATOM 1462 C C . GLU A 1 189 ? 3.311 5.342 0.732 1.00 90.50 189 GLU A C 1
ATOM 1464 O O . GLU A 1 189 ? 3.166 4.339 1.428 1.00 90.50 189 GLU A O 1
ATOM 1469 N N . GLU A 1 190 ? 2.391 6.309 0.698 1.00 91.50 190 GLU A N 1
ATOM 1470 C CA . GLU A 1 190 ? 1.189 6.320 1.534 1.00 91.50 190 GLU A CA 1
ATOM 1471 C C . GLU A 1 190 ? 0.244 5.151 1.222 1.00 91.50 190 GLU A C 1
ATOM 1473 O O . GLU A 1 190 ? -0.324 4.552 2.133 1.00 91.50 190 GLU A O 1
ATOM 1478 N N . ILE A 1 191 ? 0.085 4.775 -0.052 1.00 93.19 191 ILE A N 1
ATOM 1479 C CA . ILE A 1 191 ? -0.731 3.620 -0.451 1.00 93.19 191 ILE A CA 1
ATOM 1480 C C . ILE A 1 191 ? -0.152 2.328 0.130 1.00 93.19 191 ILE A C 1
ATOM 1482 O O . ILE A 1 191 ? -0.905 1.512 0.667 1.00 93.19 191 ILE A O 1
ATOM 1486 N N . LEU A 1 192 ? 1.164 2.124 0.034 1.00 94.25 192 LEU A N 1
ATOM 1487 C CA . LEU A 1 192 ? 1.823 0.940 0.590 1.00 94.25 192 LEU A CA 1
ATOM 1488 C C . LEU A 1 192 ? 1.760 0.932 2.121 1.00 94.25 192 LEU A C 1
ATOM 1490 O O . LEU A 1 192 ? 1.407 -0.098 2.698 1.00 94.25 192 LEU A O 1
ATOM 1494 N N . PHE A 1 193 ? 2.002 2.080 2.760 1.00 94.44 193 PHE A N 1
ATOM 1495 C CA . PHE A 1 193 ? 1.852 2.255 4.203 1.00 94.44 193 PHE A CA 1
ATOM 1496 C C . PHE A 1 193 ? 0.445 1.872 4.675 1.00 94.44 193 PHE A C 1
ATOM 1498 O O . PHE A 1 193 ? 0.292 0.992 5.522 1.00 94.44 193 PHE A O 1
ATOM 1505 N N . ILE A 1 194 ? -0.596 2.476 4.091 1.00 94.88 194 ILE A N 1
ATOM 1506 C CA . ILE A 1 194 ? -1.985 2.201 4.472 1.00 94.88 194 ILE A CA 1
ATOM 1507 C C . ILE A 1 194 ? -2.359 0.747 4.186 1.00 94.88 194 ILE A C 1
ATOM 1509 O O . ILE A 1 194 ? -3.088 0.140 4.966 1.00 94.88 194 ILE A O 1
ATOM 1513 N N . THR A 1 195 ? -1.831 0.148 3.119 1.00 95.88 195 THR A N 1
ATOM 1514 C CA . THR A 1 195 ? -2.045 -1.280 2.843 1.00 95.88 195 THR A CA 1
ATOM 1515 C C . THR A 1 195 ? -1.498 -2.157 3.970 1.00 95.88 195 THR A C 1
ATOM 1517 O O . THR A 1 195 ? -2.222 -3.025 4.461 1.00 95.88 195 THR A O 1
ATOM 1520 N N . ALA A 1 196 ? -0.255 -1.921 4.400 1.00 95.81 196 ALA A N 1
ATOM 1521 C CA . ALA A 1 196 ? 0.363 -2.663 5.497 1.00 95.81 196 ALA A CA 1
ATOM 1522 C C . ALA A 1 196 ? -0.370 -2.427 6.827 1.00 95.81 196 ALA A C 1
ATOM 1524 O O . ALA A 1 196 ? -0.673 -3.382 7.536 1.00 95.81 196 ALA A O 1
ATOM 1525 N N . LEU A 1 197 ? -0.741 -1.176 7.120 1.00 95.75 197 LEU A N 1
ATOM 1526 C CA . LEU A 1 197 ? -1.494 -0.810 8.320 1.00 95.75 197 LEU A CA 1
ATOM 1527 C C . LEU A 1 197 ? -2.848 -1.525 8.389 1.00 95.75 197 LEU A C 1
ATOM 1529 O O . LEU A 1 197 ? -3.177 -2.152 9.393 1.00 95.75 197 LEU A O 1
ATOM 1533 N N . LEU A 1 198 ? -3.638 -1.460 7.314 1.00 94.75 198 LEU A N 1
ATOM 1534 C CA . LEU A 1 198 ? -4.948 -2.107 7.268 1.00 94.75 198 LEU A CA 1
ATOM 1535 C C . LEU A 1 198 ? -4.832 -3.630 7.387 1.00 94.75 198 LEU A C 1
ATOM 1537 O O . LEU A 1 198 ? -5.710 -4.258 7.975 1.00 94.75 198 LEU A O 1
ATOM 1541 N N . ALA A 1 199 ? -3.762 -4.237 6.873 1.00 94.12 199 ALA A N 1
ATOM 1542 C CA . ALA A 1 199 ? -3.547 -5.677 6.983 1.00 94.12 199 ALA A CA 1
ATOM 1543 C C . ALA A 1 199 ? -3.381 -6.162 8.436 1.00 94.12 199 ALA A C 1
ATOM 1545 O O . ALA A 1 199 ? -3.735 -7.305 8.724 1.00 94.12 199 ALA A O 1
ATOM 1546 N N . CYS A 1 200 ? -2.931 -5.295 9.351 1.00 92.38 200 CYS A N 1
ATOM 1547 C CA . CYS A 1 200 ? -2.874 -5.571 10.791 1.00 92.38 200 CYS A CA 1
ATOM 1548 C C . CYS A 1 200 ? -4.255 -5.546 11.469 1.00 92.38 200 CYS A C 1
ATOM 1550 O O . CYS A 1 200 ? -4.398 -5.994 12.606 1.00 92.38 200 CYS A O 1
ATOM 1552 N N . LEU A 1 201 ? -5.276 -5.016 10.791 1.00 91.00 201 LEU A N 1
ATOM 1553 C CA . LEU A 1 201 ? -6.623 -4.863 11.328 1.00 91.00 201 LEU A CA 1
ATOM 1554 C C . LEU A 1 201 ? -7.550 -5.989 10.853 1.00 91.00 201 LEU A C 1
ATOM 1556 O O . LEU A 1 201 ? -7.355 -6.557 9.771 1.00 91.00 201 LEU A O 1
ATOM 1560 N N . PRO A 1 202 ? -8.616 -6.304 11.612 1.00 89.50 202 PRO A N 1
ATOM 1561 C CA . PRO A 1 202 ? -9.602 -7.285 11.187 1.00 89.50 202 PRO A CA 1
ATOM 1562 C C . PRO A 1 202 ? -10.233 -6.904 9.843 1.00 89.50 202 PRO A C 1
ATOM 1564 O O . PRO A 1 202 ? -10.579 -5.747 9.607 1.00 89.50 202 PRO A O 1
ATOM 1567 N N . LYS A 1 203 ? -10.487 -7.891 8.976 1.00 83.44 203 LYS A N 1
ATOM 1568 C CA . LYS A 1 203 ? -11.196 -7.666 7.698 1.00 83.44 203 LYS A CA 1
ATOM 1569 C C . LYS A 1 203 ? -12.608 -7.095 7.884 1.00 83.44 203 LYS A C 1
ATOM 1571 O O . LYS A 1 203 ? -13.110 -6.394 7.009 1.00 83.44 203 LYS A O 1
ATOM 1576 N N . GLY A 1 204 ? -13.225 -7.392 9.030 1.00 74.31 204 GLY A N 1
ATOM 1577 C CA . GLY A 1 204 ? -14.629 -7.107 9.318 1.00 74.31 204 GLY A CA 1
ATOM 1578 C C . GLY A 1 204 ? -15.572 -8.142 8.716 1.00 74.31 204 GLY A C 1
ATOM 1579 O O . GLY A 1 204 ? -15.146 -9.076 8.034 1.00 74.31 204 GLY A O 1
ATOM 1580 N N . GLN A 1 205 ? -16.867 -7.994 8.993 1.00 63.12 205 GLN A N 1
ATOM 1581 C CA . GLN A 1 205 ? -17.888 -8.775 8.300 1.00 63.12 205 GLN A CA 1
ATOM 1582 C C . GLN A 1 205 ? -18.002 -8.259 6.861 1.00 63.12 205 GLN A C 1
ATOM 1584 O O . GLN A 1 205 ? -18.129 -7.057 6.632 1.00 63.12 205 GLN A O 1
ATOM 1589 N N . LEU A 1 206 ? -17.947 -9.168 5.887 1.00 53.66 206 LEU A N 1
ATOM 1590 C CA . LEU A 1 206 ? -18.377 -8.875 4.524 1.00 53.66 206 LEU A CA 1
ATOM 1591 C C . LEU A 1 206 ? -19.898 -8.742 4.574 1.00 53.66 206 LEU A C 1
ATOM 1593 O O . LEU A 1 206 ? -20.600 -9.751 4.588 1.00 53.66 206 LEU A O 1
ATOM 1597 N N . PHE A 1 207 ? -20.416 -7.520 4.654 1.00 47.16 207 PHE A N 1
ATOM 1598 C CA . PHE A 1 207 ? -21.836 -7.318 4.404 1.00 47.16 207 PHE A CA 1
ATOM 1599 C C . PHE A 1 207 ? -22.063 -7.605 2.917 1.00 47.16 207 PHE A C 1
ATOM 1601 O O . PHE A 1 207 ? -21.663 -6.823 2.056 1.00 47.16 207 PHE A O 1
ATOM 1608 N N . MET A 1 208 ? -22.612 -8.785 2.613 1.00 33.19 208 MET A N 1
ATOM 1609 C CA . MET A 1 208 ? -23.208 -9.043 1.306 1.00 33.19 208 MET A CA 1
ATOM 1610 C C . MET A 1 208 ? -24.427 -8.123 1.216 1.00 33.19 208 MET A C 1
ATOM 1612 O O . MET A 1 208 ? -25.398 -8.339 1.940 1.00 33.19 208 MET A O 1
ATOM 1616 N N . ASN A 1 209 ? -24.327 -7.065 0.411 1.00 34.19 209 ASN A N 1
ATOM 1617 C CA . ASN A 1 209 ? -25.499 -6.315 -0.037 1.00 34.19 209 ASN A CA 1
ATOM 1618 C C . ASN A 1 209 ? -26.223 -7.108 -1.122 1.00 34.19 209 ASN A C 1
ATOM 1620 O O . ASN A 1 209 ? -25.517 -7.635 -2.013 1.00 34.19 209 ASN A O 1
#

Radius of gyration: 17.15 Å; chains: 1; bounding box: 43×44×44 Å

InterPro domains:
  IPR002736 Triphosphoribosyl-dephospho-CoA protein [PTHR30201] (109-201)

Sequence (209 aa):
MESTTTAQIMDAVRSALAHLSALTPTLTLLNNGGETLAESHLLAAFEDGEHEFAPVDDAPPLPISEIFARTMGTMMAKKEPLTQHQICDCAARFVRRHPHWPPIPATEIIRSVTLPVYCRLIRDGHSEAIALPQTLLHILAWKSKEGWVQDQAQRLLWKGGVLGEEGNREFKILDDNLAARGFSFAGLEEILFITALLACLPKGQLFMN

Foldseek 3Di:
DDQQDPVLLLVLLVVLLVLLVVCCVQFVQSVPDDPCSDSVNLSVLLCCLLVPDDDDLPDADDALSSLLSSLNSVCSNVSHAPALLVSLVSSQVVVVVRPVYDRDCLSVCLVPQQLVQLLVCVVVPHDSLQNLLQSLLRCQLPPDPDPVSNVLSVVLVVQVACNHDCRVVSSSVSSVVCVVVVHHDPSSSVSSSSSSSNSSGHNDDPPPD

Organism: Citrobacter amalonaticus (NCBI:txid35703)

Secondary structure (DSSP, 8-state):
-PPPPHHHHHHHHHHHHHHHHTTTTT-GGG-S--GGG-HHHHHHHHHHHHTT----TTPPPPPHHHHHHHHHHHHHHTT----HHHHHHHHHHHHHT-TTSPP-THHHHIIIIIHHHHHHHHHTT--HHHHHHHHHHHHHHHH-S-HHHHHHHHHHHHTTGGGSTTHHHHHHHHHHHHHTTT---TTHHHHHHHHHHHHTS--------

pLDDT: mean 88.06, std 12.18, range [33.19, 98.44]